Protein AF-A0A969ELN4-F1 (afdb_monomer)

Secondary structure (DSSP, 8-state):
-----PPPBP-TTS--BPPPPTTPPPP---HHHHHHHHHHTS-B-TTSSBSS-HHHHHHHHHHHHHGGGGGGT--HHHHHHHHHHHHHTTS----HHHHHHTTSTT-----EEEEE-BSSSSSSTTBHHHHHHHHHHHHHTT-EEEEE-TTSPPTT-EETTTTEE--HHHHHHHHHHHHHHH-EETTTEEPPEEEEEETTSTTHHHHHHTTSSTTT--SEEEEEE--HHHHHHHHHT---------TTSTTTTT-----S-S-----TTS------SEEEE-HHHHHS-S---------------

Solvent-accessible surface area (backbone atoms only — not comparable to full-atom values): 18067 Å² total; per-residue (Å²): 129,86,76,79,80,70,70,60,45,79,49,94,85,41,49,73,38,66,67,81,68,93,87,62,87,74,73,82,65,52,72,67,56,44,55,52,40,59,73,72,44,34,54,57,45,98,86,69,44,65,77,41,52,72,65,54,45,42,43,40,33,19,40,51,66,21,52,61,28,64,82,68,82,44,62,33,66,69,46,12,51,54,44,27,52,31,46,53,71,63,76,46,81,79,60,73,27,29,56,66,14,42,42,28,92,82,54,44,47,64,49,79,44,76,48,62,39,42,77,39,72,45,90,46,87,35,3,50,53,39,36,50,52,53,51,50,55,41,23,66,65,60,22,25,43,32,36,48,43,65,59,36,60,44,55,64,38,80,33,87,92,72,78,41,64,36,71,21,42,66,50,54,49,44,54,51,28,54,53,49,67,71,49,59,24,86,88,78,47,77,49,49,33,35,42,33,39,35,66,38,35,73,52,35,69,60,54,76,50,50,54,77,50,76,83,63,48,78,45,51,27,42,31,38,33,41,46,70,67,55,55,48,28,62,74,69,76,48,88,82,76,63,53,71,83,61,72,81,40,74,90,52,61,78,77,64,78,83,88,78,72,93,73,90,73,91,66,86,82,54,51,84,83,87,55,68,75,63,33,56,40,51,34,67,61,55,63,42,86,67,96,64,86,84,75,77,63,80,84,75,82,80,83,78,131

pLDDT: mean 77.12, std 23.02, range [21.09, 97.38]

Mean predicted aligned error: 11.27 Å

Foldseek 3Di:
DPDPPQDFDDDPQFATAHDQDPDADAAPDDPVRQVCCLVQQADADPVRHGPDHPLRLLLLLLLLVLPCCVVVVDDSVVRSRVSSCCVRVVVDDADSLSRRQRRGPVNDRDAEEEAEEAQACPPDCRHLVNSLVVQLVCVLSNHAYEYEQANHAAFQDADPVPRGTDRGSLSSLQVSQVSQVPSDHVPPDRHEYEYEHEPLAPCVVVQVCQPVPVPRGPRYQYEYAYEPVNVVCVVVVHDHHRDRPDCPPPVNPPPDPPPVPPDDDDDLSQDDDDDDSYWYDHSVVSVPPDDDDDDIDDPDPPDDD

Radius of gyration: 23.77 Å; Cα contacts (8 Å, |Δi|>4): 443; chains: 1; bounding box: 64×44×61 Å

Nearest PDB structures (foldseek):
  1xje-assembly1_A  TM=9.113E-01  e=6.527E-18  Thermotoga maritima
  3o0q-assembly1_B  TM=8.959E-01  e=1.009E-17  Thermotoga maritima
  3o0q-assembly1_A  TM=8.987E-01  e=1.559E-17  Thermotoga maritima
  3o0o-assembly1_B  TM=8.894E-01  e=4.489E-17  Thermotoga maritima
  6r1r-assembly1_A  TM=8.282E-01  e=6.096E-12  Escherichia coli

Sequence (305 aa):
MPQSTEALVEKPGLLPTPPLPETVPQSNLTENAYKVFLRRYTRKGADGKPIETVEETFWRVAYHVAQVENEWDGDVNAQAMKYYELLITKRFFPNSPTFTGAGTPLGQLAACFVLPISDDMGRDGAGIFQTLRDAALIQQTGGGNGFGFSRLRPKHALVNSSAGRATGPVGFLRVYDNAFGEIAQGGTRRGANMGVLRVDHPDIEDFITCKTDENAITNFNISVGITDAFMQAVVNDEDWDLRFPDVNASEYRGVQGDDGSGRSRWNPDQGVQNCAREGIVQPDRQASTSQRRARCVVLRCSQSF

Structure (mmCIF, N/CA/C/O backbone):
data_AF-A0A969ELN4-F1
#
_entry.id   AF-A0A969ELN4-F1
#
loop_
_atom_site.group_PDB
_atom_site.id
_atom_site.type_symbol
_atom_site.label_atom_id
_atom_site.label_alt_id
_atom_site.label_comp_id
_atom_site.label_asym_id
_atom_site.label_entity_id
_atom_site.label_seq_id
_atom_site.pdbx_PDB_ins_code
_atom_site.Cartn_x
_atom_site.Cartn_y
_atom_site.Cartn_z
_atom_site.occupancy
_atom_site.B_iso_or_equiv
_atom_site.auth_seq_id
_atom_site.auth_comp_id
_atom_site.auth_asym_id
_atom_site.auth_atom_id
_atom_site.pdbx_PDB_model_num
ATOM 1 N N . MET A 1 1 ? -40.570 9.467 21.212 1.00 32.94 1 MET A N 1
ATOM 2 C CA . MET A 1 1 ? -39.789 9.538 22.465 1.00 32.94 1 MET A CA 1
ATOM 3 C C . MET A 1 1 ? -38.422 10.084 22.106 1.00 32.94 1 MET A C 1
ATOM 5 O O . MET A 1 1 ? -37.921 9.655 21.072 1.00 32.94 1 MET A O 1
ATOM 9 N N . PRO A 1 2 ? -37.848 11.038 22.850 1.00 36.34 2 PRO A N 1
ATOM 10 C CA . PRO A 1 2 ? -36.500 11.497 22.551 1.00 36.34 2 PRO A CA 1
ATOM 11 C C . PRO A 1 2 ? -35.542 10.341 22.852 1.00 36.34 2 PRO A C 1
ATOM 13 O O . PRO A 1 2 ? -35.574 9.791 23.952 1.00 36.34 2 PRO A O 1
ATOM 16 N N . GLN A 1 3 ? -34.768 9.918 21.850 1.00 37.09 3 GLN A N 1
ATOM 17 C CA . GLN A 1 3 ? -33.673 8.971 22.041 1.00 37.09 3 GLN A CA 1
ATOM 18 C C . GLN A 1 3 ? -32.759 9.553 23.121 1.00 37.09 3 GLN A C 1
ATOM 20 O O . GLN A 1 3 ? -32.331 10.702 23.014 1.00 37.09 3 GLN A O 1
ATOM 25 N N . SER A 1 4 ? -32.529 8.798 24.195 1.00 41.28 4 SER A N 1
ATOM 26 C CA . SER A 1 4 ? -31.547 9.160 25.207 1.00 41.28 4 SER A CA 1
ATOM 27 C C . SER A 1 4 ? -30.212 9.354 24.502 1.00 41.28 4 SER A C 1
ATOM 29 O O . SER A 1 4 ? -29.671 8.407 23.936 1.00 41.28 4 SER A O 1
ATOM 31 N N . THR A 1 5 ? -29.702 10.581 24.499 1.00 45.28 5 THR A N 1
ATOM 32 C CA . THR A 1 5 ? -28.336 10.883 24.088 1.00 45.28 5 THR A CA 1
ATOM 33 C C . THR A 1 5 ? -27.401 10.194 25.074 1.00 45.28 5 THR A C 1
ATOM 35 O O . THR A 1 5 ? -27.063 10.751 26.118 1.00 45.28 5 THR A O 1
ATOM 38 N N . GLU A 1 6 ? -27.042 8.943 24.785 1.00 58.62 6 GLU A N 1
ATOM 39 C CA . GLU A 1 6 ? -25.978 8.248 25.499 1.00 58.62 6 GLU A CA 1
ATOM 40 C C . GLU A 1 6 ? -24.716 9.109 25.408 1.00 58.62 6 GLU A C 1
ATOM 42 O O . GLU A 1 6 ? -24.299 9.522 24.322 1.00 58.62 6 GLU A O 1
ATOM 47 N N . ALA A 1 7 ? -24.152 9.457 26.565 1.00 74.12 7 ALA A N 1
ATOM 48 C CA . ALA A 1 7 ? -22.976 10.307 26.628 1.00 74.12 7 ALA A CA 1
ATOM 49 C C . ALA A 1 7 ? -21.809 9.603 25.924 1.00 74.12 7 ALA A C 1
ATOM 51 O O . ALA A 1 7 ? -21.417 8.501 26.308 1.00 74.12 7 ALA A O 1
ATOM 52 N N . LEU A 1 8 ? -21.269 10.235 24.881 1.00 80.50 8 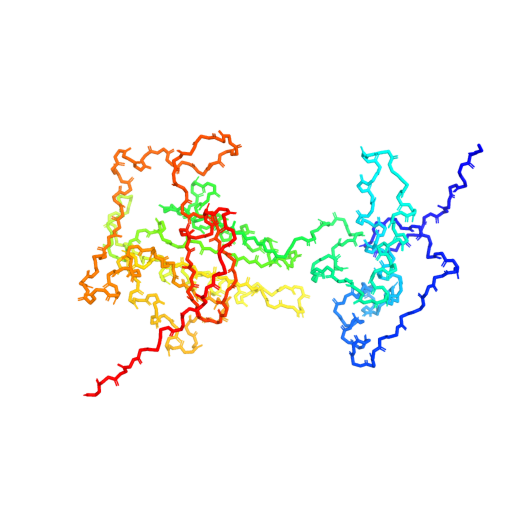LEU A N 1
ATOM 53 C CA . LEU A 1 8 ? -20.135 9.699 24.137 1.00 80.50 8 LEU A CA 1
ATOM 54 C C . LEU A 1 8 ? -18.896 9.646 25.039 1.00 80.50 8 LEU A C 1
ATOM 56 O O . LEU A 1 8 ? -18.627 10.566 25.811 1.00 80.50 8 LEU A O 1
ATOM 60 N N . VAL A 1 9 ? -18.128 8.568 24.920 1.00 80.56 9 VAL A N 1
ATOM 61 C CA . VAL A 1 9 ? -16.863 8.381 25.625 1.00 80.56 9 VAL A CA 1
ATOM 62 C C . VAL A 1 9 ? -15.754 9.061 24.831 1.00 80.56 9 VAL A C 1
ATOM 64 O O . VAL A 1 9 ? -15.491 8.718 23.674 1.00 80.56 9 VAL A O 1
ATOM 67 N N . GLU A 1 10 ? -15.074 10.012 25.467 1.00 80.12 10 GLU A N 1
ATOM 68 C CA . GLU A 1 10 ? -13.898 10.672 24.908 1.00 80.12 10 GLU A CA 1
ATOM 69 C C . GLU A 1 10 ? -12.619 9.963 25.360 1.00 80.12 10 GLU A C 1
ATOM 71 O O . GLU A 1 10 ? -12.369 9.773 26.553 1.00 80.12 10 GLU A O 1
ATOM 76 N N . LYS A 1 11 ? -11.781 9.578 24.394 1.00 82.25 11 LYS A N 1
ATOM 77 C CA . LYS A 1 11 ? -10.449 9.014 24.637 1.00 82.25 11 LYS A CA 1
ATOM 78 C C . LYS A 1 11 ? -9.402 9.827 23.860 1.00 82.25 11 LYS A C 1
ATOM 80 O O . LYS A 1 11 ? -9.660 10.197 22.714 1.00 82.25 11 LYS A O 1
ATOM 85 N N . PRO A 1 12 ? -8.209 10.103 24.425 1.00 80.31 12 PRO A N 1
ATOM 86 C CA . PRO A 1 12 ? -7.188 10.897 23.743 1.00 80.31 12 PRO A CA 1
ATOM 87 C C . PRO A 1 12 ? -6.808 10.325 22.371 1.00 80.31 12 PRO A C 1
ATOM 89 O O . PRO A 1 12 ? -6.468 9.148 22.245 1.00 80.31 12 PRO A O 1
ATOM 92 N N . GLY A 1 13 ? -6.834 11.170 21.337 1.00 81.12 13 GLY A N 1
ATOM 93 C CA . GLY A 1 13 ? -6.467 10.779 19.971 1.00 81.12 13 GLY A CA 1
ATOM 94 C C . GLY A 1 13 ? -7.491 9.882 19.262 1.00 81.12 13 GLY A C 1
ATOM 95 O O . GLY A 1 13 ? -7.136 9.249 18.258 1.00 81.12 13 GLY A O 1
ATOM 96 N N . LEU A 1 14 ? -8.720 9.822 19.783 1.00 87.88 14 LEU A N 1
ATOM 97 C CA . LEU A 1 14 ? -9.873 9.142 19.204 1.00 87.88 14 LEU A CA 1
ATOM 98 C C . LEU A 1 14 ? -11.062 10.098 19.088 1.00 87.88 14 LEU A C 1
ATOM 100 O O . LEU A 1 14 ? -11.217 11.027 19.876 1.00 87.88 14 LEU A O 1
ATOM 104 N N . LEU A 1 15 ? -11.893 9.856 18.083 1.00 91.25 15 LEU A N 1
ATOM 105 C CA . LEU A 1 15 ? -13.179 10.509 17.916 1.00 91.25 15 LEU A CA 1
ATOM 106 C C . LEU A 1 15 ? -14.184 9.943 18.937 1.00 91.25 15 LEU A C 1
ATOM 108 O O . LEU A 1 15 ? -14.077 8.766 19.311 1.00 91.25 15 LEU A O 1
ATOM 112 N N . PRO A 1 16 ? -15.171 10.749 19.365 1.00 91.38 16 PRO A N 1
ATOM 113 C CA . PRO A 1 16 ? -16.193 10.315 20.311 1.00 91.38 16 PRO A CA 1
ATOM 114 C C . PRO A 1 16 ? -16.877 9.017 19.864 1.00 91.38 16 PRO A C 1
ATOM 116 O O . PRO A 1 16 ? -17.264 8.869 18.705 1.00 91.38 16 PRO A O 1
ATOM 119 N N . THR A 1 17 ? -16.996 8.063 20.786 1.00 91.75 17 THR A N 1
ATOM 120 C CA . THR A 1 17 ? -17.616 6.749 20.545 1.00 91.75 17 THR A CA 1
ATOM 121 C C . THR A 1 17 ? -18.602 6.472 21.680 1.00 91.75 17 THR A C 1
ATOM 123 O O . THR A 1 17 ? -18.250 6.738 22.829 1.00 91.75 17 THR A O 1
ATOM 126 N N . PRO A 1 18 ? -19.822 5.971 21.422 1.00 91.69 18 PRO A N 1
ATOM 127 C CA . PRO A 1 18 ? -20.745 5.607 22.493 1.00 91.69 18 PRO A CA 1
ATOM 128 C C . PRO A 1 18 ? -20.132 4.527 23.394 1.00 91.69 18 PRO A C 1
ATOM 130 O O . PRO A 1 18 ? -19.248 3.782 22.949 1.00 91.69 18 PRO A O 1
ATOM 133 N N . PRO A 1 19 ? -20.571 4.428 24.658 1.00 90.00 19 PRO A N 1
ATOM 134 C CA . PRO A 1 19 ? -20.103 3.379 25.550 1.00 90.00 19 PRO A CA 1
ATOM 135 C C . PRO A 1 19 ? -20.380 1.998 24.948 1.00 90.00 19 PRO A C 1
ATOM 137 O O . PRO A 1 19 ? -21.335 1.803 24.198 1.00 90.00 19 PRO A O 1
ATOM 140 N N . LEU A 1 20 ? -19.519 1.033 25.269 1.00 88.50 20 LEU A N 1
ATOM 141 C CA . LEU A 1 20 ? -19.764 -0.362 24.919 1.00 88.50 20 LEU A CA 1
ATOM 142 C C . LEU A 1 20 ? -21.072 -0.811 25.599 1.00 88.50 20 LEU A C 1
ATOM 144 O O . LEU A 1 20 ? -21.175 -0.647 26.818 1.00 88.50 20 LEU A O 1
ATOM 148 N N . PRO A 1 21 ? -22.047 -1.384 24.871 1.00 86.62 21 PRO A N 1
ATOM 149 C CA . PRO A 1 21 ? -23.287 -1.839 25.491 1.00 86.62 21 PRO A CA 1
ATOM 150 C C . PRO A 1 21 ? -23.027 -2.903 26.567 1.00 86.62 21 PRO A C 1
ATOM 152 O O . PRO A 1 21 ? -22.150 -3.753 26.418 1.00 86.62 21 PRO A O 1
ATOM 155 N N . GLU A 1 22 ? -23.804 -2.892 27.652 1.00 77.38 22 GLU A N 1
ATOM 156 C CA . GLU A 1 22 ? -23.558 -3.766 28.814 1.00 77.38 22 GLU A CA 1
ATOM 157 C C . GLU A 1 22 ? -23.708 -5.269 28.500 1.00 77.38 22 GLU A C 1
ATOM 159 O O . GLU A 1 22 ? -23.133 -6.115 29.182 1.00 77.38 22 GLU A O 1
ATOM 164 N N . THR A 1 23 ? -24.461 -5.620 27.452 1.00 77.44 23 THR A N 1
ATOM 165 C CA . THR A 1 23 ? -24.808 -7.006 27.083 1.00 77.44 23 THR A CA 1
ATOM 166 C C . THR A 1 23 ? -24.141 -7.461 25.783 1.00 77.44 23 THR A C 1
ATOM 168 O O . THR A 1 23 ? -24.788 -7.999 24.885 1.00 77.44 23 THR A O 1
ATOM 171 N N . VAL A 1 24 ? -22.825 -7.269 25.666 1.00 79.56 24 VAL A N 1
ATOM 172 C CA . VAL A 1 24 ? -22.065 -7.716 24.486 1.00 79.56 24 VAL A CA 1
ATOM 173 C C . VAL A 1 24 ? -21.361 -9.066 24.683 1.00 79.56 24 VAL A C 1
ATOM 175 O O . VAL A 1 24 ? -20.850 -9.355 25.772 1.00 79.56 24 VAL A O 1
ATOM 178 N N . PRO A 1 25 ? -21.276 -9.903 23.627 1.00 82.25 25 PRO A N 1
ATOM 179 C CA . PRO A 1 25 ? -20.423 -11.086 23.636 1.00 82.25 25 PRO A CA 1
ATOM 180 C C . PRO A 1 25 ? -18.966 -10.720 23.941 1.00 82.25 25 PRO A C 1
ATOM 182 O O . PRO A 1 25 ? -18.465 -9.706 23.468 1.00 82.25 25 PRO A O 1
ATOM 185 N N . GLN A 1 26 ? -18.273 -11.567 24.699 1.00 85.81 26 GLN A N 1
ATOM 186 C CA . GLN A 1 26 ? -16.855 -11.382 25.016 1.00 85.81 26 GLN A CA 1
ATOM 187 C C . GLN A 1 26 ? -15.961 -12.062 23.979 1.00 85.81 26 GLN A C 1
ATOM 189 O O . GLN A 1 26 ? -16.353 -13.051 23.346 1.00 85.81 26 GLN A O 1
ATOM 194 N N . SER A 1 27 ? -14.738 -11.557 23.808 1.00 85.81 27 SER A N 1
ATOM 195 C CA . SER A 1 27 ? -13.807 -12.158 22.861 1.00 85.81 27 SER A CA 1
ATOM 196 C C . SER A 1 27 ? -13.287 -13.500 23.386 1.00 85.81 27 SER A C 1
ATOM 198 O O . SER A 1 27 ? -12.952 -13.667 24.554 1.00 85.81 27 SER A O 1
ATOM 200 N N . ASN A 1 28 ? -13.189 -14.484 22.491 1.00 90.44 28 ASN A N 1
ATOM 201 C CA . ASN A 1 28 ? -12.508 -15.755 22.757 1.00 90.44 28 ASN A CA 1
ATOM 202 C C . ASN A 1 28 ? -11.251 -15.837 21.882 1.00 90.44 28 ASN A C 1
ATOM 204 O O . ASN A 1 28 ? -11.189 -16.607 20.913 1.00 90.44 28 ASN A O 1
ATOM 208 N N . LEU A 1 29 ? -10.310 -14.916 22.110 1.00 91.12 29 LEU A N 1
ATOM 209 C CA . LEU A 1 29 ? -9.005 -14.927 21.452 1.00 91.12 29 LEU A CA 1
ATOM 210 C C . LEU A 1 29 ? -8.067 -15.897 22.173 1.00 91.12 29 LEU A C 1
ATOM 212 O O . LEU A 1 29 ? -8.022 -15.945 23.397 1.00 91.12 29 LEU A O 1
ATOM 216 N N . THR A 1 30 ? -7.269 -16.639 21.401 1.00 94.62 30 THR A N 1
ATOM 217 C CA . THR A 1 30 ? -6.147 -17.399 21.968 1.00 94.62 30 THR A CA 1
ATOM 218 C C . THR A 1 30 ? -5.133 -16.443 22.593 1.00 94.62 30 THR A C 1
ATOM 220 O O . THR A 1 30 ? -5.021 -15.291 22.172 1.00 94.62 30 THR A O 1
ATOM 223 N N . GLU A 1 31 ? -4.329 -16.922 23.542 1.00 94.56 31 GLU A N 1
ATOM 224 C CA . GLU A 1 31 ? -3.308 -16.100 24.206 1.00 94.56 31 GLU A CA 1
ATOM 225 C C . GLU A 1 31 ? -2.365 -15.402 23.206 1.00 94.56 31 GLU A C 1
ATOM 227 O O . GLU A 1 31 ? -2.052 -14.218 23.347 1.00 94.56 31 GLU A O 1
ATOM 232 N N . ASN A 1 32 ? -1.950 -16.108 22.149 1.00 95.69 32 ASN A N 1
ATOM 233 C CA . ASN A 1 32 ? -1.104 -15.531 21.108 1.00 95.69 32 ASN A CA 1
ATOM 234 C C . ASN A 1 32 ? -1.835 -14.436 20.314 1.00 95.69 32 ASN A C 1
ATOM 236 O O . ASN A 1 32 ? -1.297 -13.346 20.123 1.00 95.69 32 ASN A O 1
ATOM 240 N N . ALA A 1 33 ? -3.075 -14.698 19.888 1.00 93.88 33 ALA A N 1
ATOM 241 C CA . ALA A 1 33 ? -3.879 -13.713 19.168 1.00 93.88 33 ALA A CA 1
ATOM 242 C C . ALA A 1 33 ? -4.123 -12.464 20.022 1.00 93.88 33 ALA A C 1
ATOM 244 O O . ALA A 1 33 ? -3.966 -11.353 19.526 1.00 93.88 33 ALA A O 1
ATOM 245 N N . TYR A 1 34 ? -4.412 -12.642 21.311 1.00 92.81 34 TYR A N 1
ATOM 246 C CA . TYR A 1 34 ? -4.585 -11.555 22.267 1.00 92.81 34 TYR A CA 1
ATOM 247 C C . TYR A 1 34 ? -3.320 -10.689 22.381 1.00 92.81 34 TYR A C 1
ATOM 249 O O . TYR A 1 34 ? -3.381 -9.472 22.203 1.00 92.81 34 TYR A O 1
ATOM 257 N N . LYS A 1 35 ? -2.142 -11.304 22.569 1.00 92.06 35 LYS A N 1
ATOM 258 C CA . LYS A 1 35 ? -0.855 -10.584 22.635 1.00 92.06 35 LYS A CA 1
ATOM 259 C C . LYS A 1 35 ? -0.545 -9.817 21.348 1.00 92.06 35 LYS A C 1
ATOM 261 O O . LYS A 1 35 ? -0.105 -8.667 21.406 1.00 92.06 35 LYS A O 1
ATOM 266 N N . VAL A 1 36 ? -0.767 -10.431 20.184 1.00 92.00 36 VAL A N 1
ATOM 267 C CA . VAL A 1 36 ? -0.583 -9.761 18.887 1.00 92.00 36 VAL A CA 1
ATOM 268 C C . VAL A 1 36 ? -1.560 -8.598 18.747 1.00 92.00 36 VAL A C 1
ATOM 270 O O . VAL A 1 36 ? -1.155 -7.521 18.307 1.00 92.00 36 VAL A O 1
ATOM 273 N N . PHE A 1 37 ? -2.813 -8.789 19.160 1.00 92.94 37 PHE A N 1
ATOM 274 C CA . PHE A 1 37 ? -3.857 -7.788 19.020 1.00 92.94 37 PHE A CA 1
ATOM 275 C C . PHE A 1 37 ? -3.574 -6.538 19.852 1.00 92.94 37 PHE A C 1
ATOM 277 O O . PHE A 1 37 ? -3.503 -5.441 19.298 1.00 92.94 37 PHE A O 1
ATOM 284 N N . LEU A 1 38 ? -3.285 -6.705 21.146 1.00 91.00 38 LEU A N 1
ATOM 285 C CA . LEU A 1 38 ? -2.898 -5.598 22.027 1.00 91.00 38 LEU A CA 1
ATOM 286 C C . LEU A 1 38 ? -1.628 -4.882 21.548 1.00 91.00 38 LEU A C 1
ATOM 288 O O . LEU A 1 38 ? -1.449 -3.676 21.707 1.00 91.00 38 LEU A O 1
ATOM 292 N N . ARG A 1 39 ? -0.691 -5.618 20.947 1.00 88.44 39 ARG A N 1
ATOM 293 C CA . ARG A 1 39 ? 0.546 -5.005 20.462 1.00 88.44 39 ARG A CA 1
ATOM 294 C C . ARG A 1 39 ? 0.320 -4.139 19.222 1.00 88.44 39 ARG A C 1
ATOM 296 O O . ARG A 1 39 ? 1.036 -3.147 19.067 1.00 88.44 39 ARG A O 1
ATOM 303 N N . ARG A 1 40 ? -0.580 -4.557 18.325 1.00 87.69 40 ARG A N 1
ATOM 304 C CA . ARG A 1 40 ? -0.688 -4.044 16.947 1.00 87.69 40 ARG A CA 1
ATOM 305 C C . ARG A 1 40 ? -1.914 -3.167 16.688 1.00 87.69 40 ARG A C 1
ATOM 307 O O . ARG A 1 40 ? -1.816 -2.305 15.823 1.00 87.69 40 ARG A O 1
ATOM 314 N N . TYR A 1 41 ? -3.032 -3.397 17.376 1.00 90.88 41 TYR A N 1
ATOM 315 C CA . TYR A 1 41 ? -4.335 -2.838 16.992 1.00 90.88 41 TYR A CA 1
ATOM 316 C C . TYR A 1 41 ? -4.987 -1.959 18.056 1.00 90.88 41 TYR A C 1
ATOM 318 O O . TYR A 1 41 ? -5.679 -1.008 17.698 1.00 90.88 41 TYR A O 1
ATOM 326 N N . THR A 1 42 ? -4.752 -2.220 19.344 1.00 90.75 42 THR A N 1
ATOM 327 C CA . THR A 1 42 ? -5.264 -1.331 20.396 1.00 90.75 42 THR A CA 1
ATOM 328 C C . THR A 1 42 ? -4.511 -0.010 20.388 1.00 90.75 42 THR A C 1
ATOM 330 O O . THR A 1 42 ? -3.278 0.012 20.272 1.00 90.75 42 THR A O 1
ATOM 333 N N . ARG A 1 43 ? -5.233 1.096 20.571 1.00 88.75 43 ARG A N 1
ATOM 334 C CA . ARG A 1 43 ? -4.606 2.409 20.724 1.00 88.75 43 ARG A CA 1
ATOM 335 C C . ARG A 1 43 ? -3.852 2.475 22.041 1.00 88.75 43 ARG A C 1
ATOM 337 O O . ARG A 1 43 ? -4.220 1.823 23.017 1.00 88.75 43 ARG A O 1
ATOM 344 N N . LYS A 1 44 ? -2.779 3.259 22.049 1.00 87.50 44 LYS A N 1
ATOM 345 C CA . LYS A 1 44 ? -1.917 3.442 23.213 1.00 87.50 44 LYS A CA 1
ATOM 346 C C . LYS A 1 44 ? -1.977 4.885 23.680 1.00 87.50 44 LYS A C 1
ATOM 348 O O . LYS A 1 44 ? -2.019 5.792 22.852 1.00 87.50 44 LYS A O 1
ATOM 353 N N . GLY A 1 45 ? -1.987 5.069 24.993 1.00 85.19 45 GLY A N 1
ATOM 354 C CA . GLY A 1 45 ? -1.889 6.376 25.625 1.00 85.19 45 GLY A CA 1
ATOM 355 C C . GLY A 1 45 ? -0.474 6.943 25.533 1.00 85.19 45 GLY A C 1
ATOM 356 O O . GLY A 1 45 ? 0.443 6.308 25.007 1.00 85.19 45 GLY A O 1
ATOM 357 N N . ALA A 1 46 ? -0.286 8.139 26.091 1.00 84.38 46 ALA A N 1
ATOM 358 C CA . ALA A 1 46 ? 1.020 8.800 26.151 1.00 84.38 46 ALA A CA 1
ATOM 359 C C . ALA A 1 46 ? 2.074 7.994 26.939 1.00 84.38 46 ALA A C 1
ATOM 361 O O . ALA A 1 46 ? 3.269 8.142 26.705 1.00 84.38 46 ALA A O 1
ATOM 362 N N . ASP A 1 47 ? 1.637 7.110 27.839 1.00 86.00 47 ASP A N 1
ATOM 363 C CA . ASP A 1 47 ? 2.482 6.194 28.611 1.00 86.00 47 ASP A CA 1
ATOM 364 C C . ASP A 1 47 ? 2.833 4.895 27.855 1.00 86.00 47 ASP A C 1
ATOM 366 O O . ASP A 1 47 ? 3.498 4.010 28.397 1.00 86.00 47 ASP A O 1
ATOM 370 N N . GLY A 1 48 ? 2.372 4.754 26.608 1.00 83.50 48 GLY A N 1
ATOM 371 C CA . GLY A 1 48 ? 2.590 3.578 25.770 1.00 83.50 48 GLY A CA 1
ATOM 372 C C . GLY A 1 48 ? 1.733 2.361 26.136 1.00 83.50 48 GLY A C 1
ATOM 373 O O . GLY A 1 48 ? 1.877 1.315 25.491 1.00 83.50 48 GLY A O 1
ATOM 374 N N . LYS A 1 49 ? 0.834 2.465 27.124 1.00 87.56 49 LYS A N 1
ATOM 375 C CA . LYS A 1 49 ? -0.078 1.378 27.504 1.00 87.56 49 LYS A CA 1
ATOM 376 C C . LYS A 1 49 ? -1.358 1.411 26.669 1.00 87.56 49 LYS A C 1
ATOM 378 O O . LYS A 1 49 ? -1.772 2.491 26.246 1.00 87.56 49 LYS A O 1
ATOM 383 N N . PRO A 1 50 ? -1.997 0.255 26.412 1.00 88.94 50 PRO A N 1
ATOM 384 C CA . PRO A 1 50 ? -3.298 0.218 25.754 1.00 88.94 50 PRO A CA 1
ATOM 385 C C . PRO A 1 50 ? -4.342 1.055 26.508 1.00 88.94 50 PRO A C 1
ATOM 387 O O . PRO A 1 50 ? -4.474 0.918 27.721 1.00 88.94 50 PRO A O 1
ATOM 390 N N . ILE A 1 51 ? -5.086 1.892 25.782 1.00 90.44 51 ILE A N 1
ATOM 391 C CA . ILE A 1 51 ? -6.238 2.668 26.295 1.00 90.44 51 ILE A CA 1
ATOM 392 C C . ILE A 1 51 ? -7.585 2.035 25.908 1.00 90.44 51 ILE A C 1
ATOM 394 O O . ILE A 1 51 ? -8.653 2.611 26.131 1.00 90.44 51 ILE A O 1
ATOM 398 N N . GLU A 1 52 ? -7.523 0.862 25.280 1.00 91.25 52 GLU A N 1
ATOM 399 C CA . GLU A 1 52 ? -8.669 0.089 24.822 1.00 91.25 52 GLU A CA 1
ATOM 400 C C . GLU A 1 52 ? -8.438 -1.404 25.068 1.00 91.25 52 GLU A C 1
ATOM 402 O O . GLU A 1 52 ? -7.326 -1.904 24.863 1.00 91.25 52 GLU A O 1
ATOM 407 N N . THR A 1 53 ? -9.494 -2.121 25.448 1.00 91.75 53 THR A N 1
ATOM 408 C CA . THR A 1 53 ? -9.553 -3.586 25.379 1.00 91.75 53 THR A CA 1
ATOM 409 C C . THR A 1 53 ? -9.809 -4.066 23.944 1.00 91.75 53 THR A C 1
ATOM 411 O O . THR A 1 53 ? -9.986 -3.276 23.008 1.00 91.75 53 THR A O 1
ATOM 414 N N . VAL A 1 54 ? -9.826 -5.388 23.747 1.00 93.62 54 VAL A N 1
ATOM 415 C CA . VAL A 1 54 ? -10.189 -6.002 22.459 1.00 93.62 54 VAL A CA 1
ATOM 416 C C . VAL A 1 54 ? -11.632 -5.652 22.096 1.00 93.62 54 VAL A C 1
ATOM 418 O O . VAL A 1 54 ? -11.904 -5.222 20.978 1.00 93.62 54 VAL A O 1
ATOM 421 N N . GLU A 1 55 ? -12.539 -5.791 23.058 1.00 94.44 55 GLU A N 1
ATOM 422 C CA . GLU A 1 55 ? -13.961 -5.502 22.926 1.00 94.44 55 GLU A CA 1
ATOM 423 C 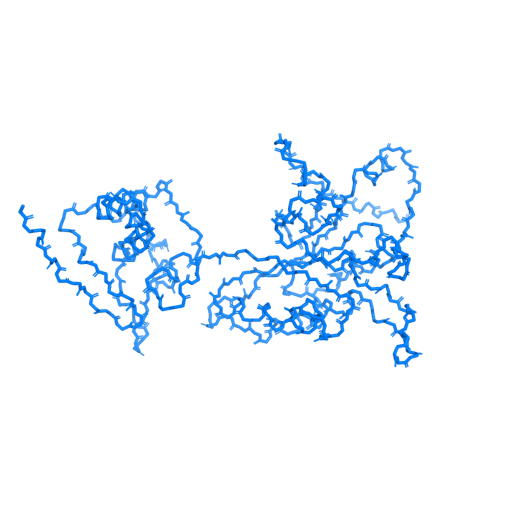C . GLU A 1 55 ? -14.183 -4.021 22.609 1.00 94.44 55 GLU A C 1
ATOM 425 O O . GLU A 1 55 ? -14.887 -3.700 21.656 1.00 94.44 55 GLU A O 1
ATOM 430 N N . GLU A 1 56 ? -13.521 -3.111 23.328 1.00 94.19 56 GLU A N 1
ATOM 431 C CA . GLU A 1 56 ? -13.613 -1.674 23.046 1.00 94.19 56 GLU A CA 1
ATOM 432 C C . GLU A 1 56 ? -13.068 -1.326 21.653 1.00 94.19 56 GLU A C 1
ATOM 434 O O . GLU A 1 56 ? -13.659 -0.516 20.942 1.00 94.19 56 GLU A O 1
ATOM 439 N N . THR A 1 57 ? -11.981 -1.977 21.222 1.00 94.94 57 THR A N 1
ATOM 440 C CA . THR A 1 57 ? -11.426 -1.789 19.872 1.00 94.94 57 THR A CA 1
ATOM 441 C C . THR A 1 57 ? -12.412 -2.245 18.797 1.00 94.94 57 THR A C 1
ATOM 443 O O . THR A 1 57 ? -12.618 -1.538 17.810 1.00 94.94 57 THR A O 1
ATOM 446 N N . PHE A 1 58 ? -13.033 -3.416 18.965 1.00 96.56 58 PHE A N 1
ATOM 447 C CA . PHE A 1 58 ? -14.045 -3.911 18.029 1.00 96.56 58 PHE A CA 1
ATOM 448 C C . PHE A 1 58 ? -15.277 -3.017 17.998 1.00 96.56 58 PHE A C 1
ATOM 450 O O . PHE A 1 58 ? -15.801 -2.765 16.917 1.00 96.56 58 PHE A O 1
ATOM 457 N N . TRP A 1 59 ? -15.701 -2.497 19.147 1.00 96.44 59 TRP A N 1
ATOM 458 C CA . TRP A 1 59 ? -16.820 -1.569 19.225 1.00 96.44 59 TRP A CA 1
ATOM 459 C C . TRP A 1 59 ? -16.532 -0.248 18.525 1.00 96.44 59 TRP A C 1
ATOM 461 O O . TRP A 1 59 ? -17.321 0.165 17.680 1.00 96.44 59 TRP A O 1
ATOM 471 N N . ARG A 1 60 ? -15.363 0.358 18.769 1.00 96.19 60 ARG A N 1
ATOM 472 C CA . ARG A 1 60 ? -14.922 1.549 18.035 1.00 96.19 60 ARG A CA 1
ATOM 473 C C . ARG A 1 60 ? -14.956 1.308 16.528 1.00 96.19 60 ARG A C 1
ATOM 475 O O . ARG A 1 60 ? -15.534 2.100 15.794 1.00 96.19 60 ARG A O 1
ATOM 482 N N . VAL A 1 61 ? -14.355 0.218 16.054 1.00 97.00 61 VAL A N 1
ATOM 483 C CA . VAL A 1 61 ? -14.333 -0.092 14.617 1.00 97.00 61 VAL A CA 1
ATOM 484 C C . VAL A 1 61 ? -15.749 -0.261 14.070 1.00 97.00 61 VAL A C 1
ATOM 486 O O . VAL A 1 61 ? -16.085 0.352 13.061 1.00 97.00 61 VAL A O 1
ATOM 489 N N . ALA A 1 62 ? -16.581 -1.057 14.739 1.00 97.38 62 ALA A N 1
ATOM 490 C CA . ALA A 1 62 ? -17.949 -1.326 14.319 1.00 97.38 62 ALA A CA 1
ATOM 491 C C . ALA A 1 62 ? -18.803 -0.052 14.254 1.00 97.38 62 ALA A C 1
ATOM 493 O O . ALA A 1 62 ? -19.465 0.184 13.246 1.00 97.38 62 ALA A O 1
ATOM 494 N N . TYR A 1 63 ? -18.744 0.784 15.292 1.00 97.06 63 TYR A N 1
ATOM 495 C CA . TYR A 1 63 ? -19.494 2.032 15.368 1.00 97.06 63 TYR A CA 1
ATOM 496 C C . TYR A 1 63 ? -19.064 3.031 14.293 1.00 97.06 63 TYR A C 1
ATOM 498 O O . TYR A 1 63 ? -19.902 3.514 13.538 1.00 97.06 63 TYR A O 1
ATOM 506 N N . HIS A 1 64 ? -17.760 3.300 14.167 1.00 97.00 64 HIS A N 1
ATOM 507 C CA . HIS A 1 64 ? -17.257 4.286 13.201 1.00 97.00 64 HIS A CA 1
ATOM 508 C C . HIS A 1 64 ? -17.474 3.856 11.746 1.00 97.00 64 HIS A C 1
ATOM 510 O O . HIS A 1 64 ? -17.702 4.705 10.894 1.00 97.00 64 HIS A O 1
ATOM 516 N N . VAL A 1 65 ? -17.473 2.552 11.449 1.00 96.75 65 VAL A N 1
ATOM 517 C CA . VAL A 1 65 ? -17.857 2.051 10.115 1.00 96.75 65 VAL A CA 1
ATOM 518 C C . VAL A 1 65 ? -19.368 2.171 9.883 1.00 96.75 65 VAL A C 1
ATOM 520 O O . VAL A 1 65 ? -19.790 2.466 8.768 1.00 96.75 65 VAL A O 1
ATOM 523 N N . ALA A 1 66 ? -20.192 1.980 10.916 1.00 97.12 66 ALA A N 1
ATOM 524 C CA . ALA A 1 66 ? -21.646 2.119 10.825 1.00 97.12 66 ALA A CA 1
ATOM 525 C C . ALA A 1 66 ? -22.129 3.577 10.731 1.00 97.12 66 ALA A C 1
ATOM 527 O O . ALA A 1 66 ? -23.289 3.798 10.405 1.00 97.12 66 ALA A O 1
ATOM 528 N N . GLN A 1 67 ? -21.277 4.580 10.972 1.00 95.31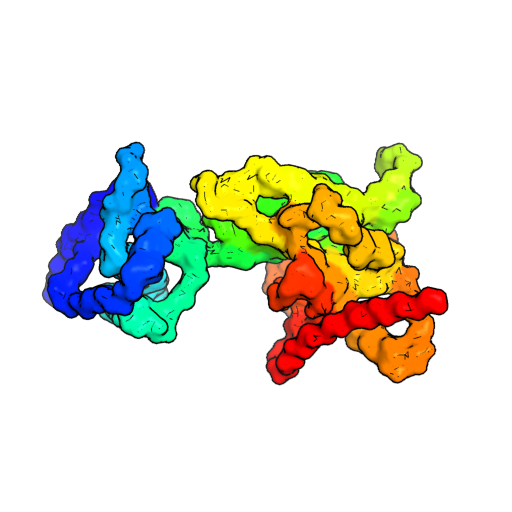 67 GLN A N 1
ATOM 529 C CA . GLN A 1 67 ? -21.686 5.991 10.913 1.00 95.31 67 GLN A CA 1
ATOM 530 C C . GLN A 1 67 ? -22.217 6.431 9.544 1.00 95.31 67 GLN A C 1
ATOM 532 O O . GLN A 1 67 ? -23.006 7.374 9.492 1.00 95.31 67 GLN A O 1
ATOM 537 N N . VAL A 1 68 ? -21.835 5.740 8.462 1.00 95.25 68 VAL A N 1
ATOM 538 C CA . VAL A 1 68 ? -22.370 5.994 7.116 1.00 95.25 68 VAL A CA 1
ATOM 539 C C . VAL A 1 68 ? -23.887 5.798 7.050 1.00 95.25 68 VAL A C 1
ATOM 541 O O . VAL A 1 68 ? -24.539 6.449 6.247 1.00 95.25 68 VAL A O 1
ATOM 544 N N . GLU A 1 69 ? -24.481 4.977 7.925 1.00 95.88 69 GLU A N 1
ATOM 545 C CA . GLU A 1 69 ? -25.936 4.764 7.971 1.00 95.88 69 GLU A CA 1
ATOM 546 C C . GLU A 1 69 ? -26.714 6.060 8.255 1.00 95.88 69 GLU A C 1
ATOM 548 O O . GLU A 1 69 ? -27.857 6.177 7.822 1.00 95.88 69 GLU A O 1
ATOM 553 N N . ASN A 1 70 ? -26.095 7.070 8.885 1.00 93.75 70 ASN A N 1
ATOM 554 C CA . ASN A 1 70 ? -26.706 8.398 9.032 1.00 93.75 70 ASN A CA 1
ATOM 555 C C . ASN A 1 70 ? -27.029 9.053 7.677 1.00 93.75 70 ASN A C 1
ATOM 557 O O . ASN A 1 70 ? -27.965 9.842 7.589 1.00 93.75 70 ASN A O 1
ATOM 561 N N . GLU A 1 71 ? -26.265 8.747 6.624 1.00 94.62 71 GLU A N 1
ATOM 562 C CA . GLU A 1 71 ? -26.517 9.248 5.266 1.00 94.62 71 GLU A CA 1
ATOM 563 C C . GLU A 1 71 ? -27.690 8.522 4.587 1.00 94.62 71 GLU A C 1
ATOM 565 O O . GLU A 1 71 ? -28.281 9.051 3.646 1.00 94.62 71 GLU A O 1
ATOM 570 N N . TRP A 1 72 ? -28.049 7.331 5.078 1.00 93.12 72 TRP A N 1
ATOM 571 C CA . TRP A 1 72 ? -29.069 6.445 4.506 1.00 93.12 72 TRP A CA 1
ATOM 572 C C . TRP A 1 72 ? -30.321 6.301 5.387 1.00 93.12 72 TRP A C 1
ATOM 574 O O . TRP A 1 72 ? -31.138 5.419 5.133 1.00 93.12 72 TRP A O 1
ATOM 584 N N . ASP A 1 73 ? -30.479 7.158 6.404 1.00 89.56 73 ASP A N 1
ATOM 585 C CA . ASP A 1 73 ? -31.573 7.116 7.395 1.00 89.56 73 ASP A CA 1
ATOM 586 C C . ASP A 1 73 ? -31.665 5.767 8.148 1.00 89.56 73 ASP A C 1
ATOM 588 O O . ASP A 1 73 ? -32.738 5.286 8.518 1.00 89.56 73 ASP A O 1
ATOM 592 N N . GLY A 1 74 ? -30.512 5.120 8.343 1.00 92.25 74 GLY A N 1
ATOM 593 C CA . GLY A 1 74 ? -30.368 3.861 9.068 1.00 92.25 74 GLY A CA 1
ATOM 594 C C . GLY A 1 74 ? -30.030 4.052 10.551 1.00 92.25 74 GLY A C 1
ATOM 595 O O . GLY A 1 74 ? -29.512 5.082 10.981 1.00 92.25 74 GLY A O 1
ATOM 596 N N . ASP A 1 75 ? -30.283 3.019 11.358 1.00 95.06 75 ASP A N 1
ATOM 597 C CA . ASP A 1 75 ? -29.899 3.001 12.774 1.00 95.06 75 ASP A CA 1
ATOM 598 C C . ASP A 1 75 ? -28.428 2.580 12.932 1.00 95.06 75 ASP A C 1
ATOM 600 O O . ASP A 1 75 ? -28.082 1.394 12.863 1.00 95.06 75 ASP A O 1
ATOM 604 N N . VAL A 1 76 ? -27.565 3.572 13.178 1.00 95.12 76 VAL A N 1
ATOM 605 C CA . VAL A 1 76 ? -26.119 3.395 13.388 1.00 95.12 76 VAL A CA 1
ATOM 606 C C . VAL A 1 76 ? -25.819 2.402 14.508 1.00 95.12 76 VAL A C 1
ATOM 608 O O . VAL A 1 76 ? -24.945 1.554 14.343 1.00 95.12 76 VAL A O 1
ATOM 611 N N . ASN A 1 77 ? -26.522 2.470 15.641 1.00 93.62 77 ASN A N 1
ATOM 612 C CA . ASN A 1 77 ? -26.235 1.613 16.794 1.00 93.62 77 ASN A CA 1
ATOM 613 C C . ASN A 1 77 ? -26.658 0.169 16.522 1.00 93.62 77 ASN A C 1
ATOM 615 O O . ASN A 1 77 ? -25.903 -0.769 16.803 1.00 93.62 77 ASN A O 1
ATOM 619 N N . ALA A 1 78 ? -27.832 -0.022 15.917 1.00 94.25 78 ALA A N 1
ATOM 620 C CA . ALA A 1 78 ? -28.287 -1.346 15.515 1.00 94.25 78 ALA A CA 1
ATOM 621 C C . ALA A 1 78 ? -27.341 -1.977 14.480 1.00 94.25 78 ALA A C 1
ATOM 623 O O . ALA A 1 78 ? -27.052 -3.175 14.553 1.00 94.25 78 ALA A O 1
ATOM 624 N N . GLN A 1 79 ? -26.826 -1.191 13.530 1.00 96.56 79 GLN A N 1
ATOM 625 C CA . GLN A 1 79 ? -25.876 -1.680 12.533 1.00 96.56 79 GLN A CA 1
ATOM 626 C C . GLN A 1 79 ? -24.484 -1.940 13.130 1.00 96.56 79 GLN A C 1
ATOM 628 O O . GLN A 1 79 ? -23.887 -2.986 12.858 1.00 96.56 79 GLN A O 1
ATOM 633 N N . ALA A 1 80 ? -24.003 -1.060 14.010 1.00 96.56 80 ALA A N 1
ATOM 634 C CA . ALA A 1 80 ? -22.760 -1.241 14.753 1.00 96.56 80 ALA A CA 1
ATOM 635 C C . ALA A 1 80 ? -22.777 -2.543 15.561 1.00 96.56 80 ALA A C 1
ATOM 637 O O . ALA A 1 80 ? -21.793 -3.279 15.544 1.00 96.56 80 ALA A O 1
ATOM 638 N N . MET A 1 81 ? -23.897 -2.905 16.196 1.00 95.50 81 MET A N 1
ATOM 639 C CA . MET A 1 81 ? -23.981 -4.179 16.916 1.00 95.50 81 MET A CA 1
ATOM 640 C C . MET A 1 81 ? -23.853 -5.401 16.008 1.00 95.50 81 MET A C 1
ATOM 642 O O . MET A 1 81 ? -23.178 -6.363 16.381 1.00 95.50 81 MET A O 1
ATOM 646 N N . LYS A 1 82 ? -24.417 -5.364 14.795 1.00 95.81 82 LYS A N 1
ATOM 647 C CA . LYS A 1 82 ? -24.225 -6.449 13.818 1.00 95.81 82 LYS A CA 1
ATOM 648 C C . LYS A 1 82 ? -22.757 -6.566 13.411 1.00 95.81 82 LYS A C 1
ATOM 650 O O . LYS A 1 82 ? -22.215 -7.669 13.374 1.00 95.81 82 LYS A O 1
ATOM 655 N N . TYR A 1 83 ? -22.089 -5.443 13.138 1.00 97.38 83 TYR A N 1
ATOM 656 C CA . TYR A 1 83 ? -20.658 -5.437 12.815 1.00 97.38 83 TYR A CA 1
ATOM 657 C C . TYR A 1 83 ? -19.803 -5.923 13.986 1.00 97.38 83 TYR A C 1
ATOM 659 O O . TYR A 1 83 ? -18.898 -6.734 13.788 1.00 97.38 83 TYR A O 1
ATOM 667 N N . TYR A 1 84 ? -20.122 -5.501 15.208 1.00 96.50 84 TYR A N 1
ATOM 668 C CA . TYR A 1 84 ? -19.465 -5.974 16.419 1.00 96.50 84 TYR A CA 1
ATOM 669 C C . TYR A 1 84 ? -19.587 -7.493 16.571 1.00 96.50 84 TYR A C 1
ATOM 671 O O . TYR A 1 84 ? -18.583 -8.164 16.813 1.00 96.50 84 TYR A O 1
ATOM 679 N N . GLU A 1 85 ? -20.785 -8.057 16.368 1.00 95.38 85 GLU A N 1
ATOM 680 C CA . GLU A 1 85 ? -21.000 -9.505 16.438 1.00 95.38 85 GLU A CA 1
ATOM 681 C C . GLU A 1 85 ? -20.121 -10.249 15.420 1.00 95.38 85 GLU A C 1
ATOM 683 O O . GLU A 1 85 ? -19.494 -11.260 15.749 1.00 95.38 85 GLU A O 1
ATOM 688 N N . LEU A 1 86 ? -20.007 -9.736 14.192 1.00 96.44 86 LEU A N 1
ATOM 689 C CA . LEU A 1 86 ? -19.145 -10.328 13.167 1.00 96.44 86 LEU A CA 1
ATOM 690 C C . LEU A 1 86 ? -17.662 -10.330 13.574 1.00 96.44 86 LEU A C 1
ATOM 692 O O . LEU A 1 86 ? -16.978 -11.338 13.362 1.00 96.44 86 LEU A O 1
ATOM 696 N N . LEU A 1 87 ? -17.184 -9.240 14.185 1.00 95.88 87 LEU A N 1
ATOM 697 C CA . LEU A 1 87 ? -15.805 -9.102 14.664 1.00 95.88 87 LEU A CA 1
ATOM 698 C C . LEU A 1 87 ? -15.528 -10.027 15.857 1.00 95.88 87 LEU A C 1
ATOM 700 O O . LEU A 1 87 ? -14.573 -10.805 15.839 1.00 95.88 87 LEU A O 1
ATOM 704 N N . ILE A 1 88 ? -16.379 -9.989 16.886 1.00 95.00 88 ILE A N 1
ATOM 705 C CA . ILE A 1 88 ? -16.160 -10.721 18.141 1.00 95.00 88 ILE A CA 1
ATOM 706 C C . ILE A 1 88 ? -16.255 -12.241 17.946 1.00 95.00 88 ILE A C 1
ATOM 708 O O . ILE A 1 88 ? -15.469 -13.007 18.515 1.00 95.00 88 ILE A O 1
ATOM 712 N N . THR A 1 89 ? -17.157 -12.688 17.062 1.00 94.06 89 THR A N 1
ATOM 713 C CA . THR A 1 89 ? -17.301 -14.102 16.678 1.00 94.06 89 THR A CA 1
ATOM 714 C C . THR A 1 89 ? -16.261 -14.551 15.652 1.00 94.06 89 THR A C 1
ATOM 716 O O . THR A 1 89 ? -16.176 -15.745 15.360 1.00 94.06 89 THR A O 1
ATOM 719 N N . LYS A 1 90 ? -15.428 -13.629 15.143 1.00 94.38 90 LYS A N 1
ATOM 720 C CA . LYS A 1 90 ? -14.405 -13.870 14.113 1.00 94.38 90 LYS A CA 1
ATOM 721 C C . LYS A 1 90 ? -14.986 -14.371 12.783 1.00 94.38 90 LYS A C 1
ATOM 723 O O . LYS A 1 90 ? -14.287 -15.031 12.017 1.00 94.38 90 LYS A O 1
ATOM 728 N N . ARG A 1 91 ? -16.261 -14.075 12.501 1.00 95.56 91 ARG A N 1
ATOM 729 C CA . ARG A 1 91 ? -16.905 -14.392 11.213 1.00 95.56 91 ARG A CA 1
ATOM 730 C C . ARG A 1 91 ? -16.394 -13.493 10.091 1.00 95.56 91 ARG A C 1
ATOM 732 O O . ARG A 1 91 ? -16.383 -13.910 8.937 1.00 95.56 91 ARG A O 1
ATOM 739 N N . PHE A 1 92 ? -15.958 -12.282 10.428 1.00 96.25 92 PHE A N 1
ATOM 740 C CA . PHE A 1 92 ? -15.362 -11.343 9.489 1.00 96.25 92 PHE A CA 1
ATOM 741 C C . PHE A 1 92 ? -14.325 -10.468 10.193 1.00 96.25 92 PHE A C 1
ATOM 743 O O . PHE A 1 92 ?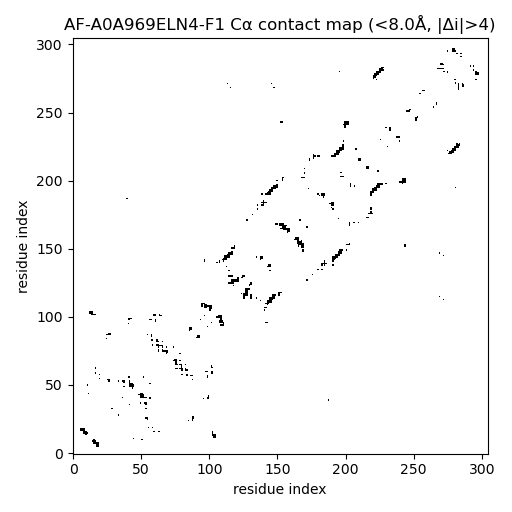 -14.551 -10.017 11.313 1.00 96.25 92 PHE A O 1
ATOM 750 N N . PHE A 1 93 ? -13.215 -10.190 9.507 1.00 95.19 93 PHE A N 1
ATOM 751 C CA . PHE A 1 93 ? -12.273 -9.154 9.908 1.00 95.19 93 PHE A CA 1
ATOM 752 C C . PHE A 1 93 ? -11.943 -8.242 8.726 1.00 95.19 93 PHE A C 1
ATOM 754 O O . PHE A 1 93 ? -11.613 -8.748 7.650 1.00 95.19 93 PHE A O 1
ATOM 761 N N . PRO A 1 94 ? -11.981 -6.913 8.920 1.00 95.62 94 PRO A N 1
ATOM 762 C CA . PRO A 1 94 ? -11.467 -5.983 7.935 1.00 95.62 94 PRO A CA 1
ATOM 763 C C . PRO A 1 94 ? -9.930 -6.019 7.904 1.00 95.62 94 PRO A C 1
ATOM 765 O O . PRO A 1 94 ? -9.267 -6.695 8.695 1.00 95.62 94 PRO A O 1
ATOM 768 N N . ASN A 1 95 ? -9.346 -5.273 6.968 1.00 94.31 95 ASN A N 1
ATOM 769 C CA . ASN A 1 95 ? -7.897 -5.119 6.874 1.00 94.31 95 ASN A CA 1
ATOM 770 C C . ASN A 1 95 ? -7.304 -4.420 8.126 1.00 94.31 95 ASN A C 1
ATOM 772 O O . ASN A 1 95 ? -8.006 -3.786 8.915 1.00 94.31 95 ASN A O 1
ATOM 776 N N . SER A 1 96 ? -5.981 -4.502 8.299 1.00 91.19 96 SER A N 1
ATOM 777 C CA . SER A 1 96 ? -5.290 -3.888 9.442 1.00 91.19 96 SER A CA 1
ATOM 778 C C . SER A 1 96 ? -5.513 -2.368 9.582 1.00 91.19 96 SER A C 1
ATOM 780 O O . SER A 1 96 ? -5.778 -1.946 10.708 1.00 91.19 96 SER A O 1
ATOM 782 N N . PRO A 1 97 ? -5.455 -1.546 8.507 1.00 90.94 97 PRO A N 1
ATOM 783 C CA . PRO A 1 97 ? -5.718 -0.107 8.605 1.00 90.94 97 PRO A CA 1
ATOM 784 C C . PRO A 1 97 ? -7.096 0.243 9.158 1.00 90.94 97 PRO A C 1
ATOM 786 O O . PRO A 1 97 ? -7.215 1.219 9.889 1.00 90.94 97 PRO A O 1
ATOM 789 N N . THR A 1 98 ? -8.117 -0.584 8.917 1.00 94.69 98 THR A N 1
ATOM 790 C CA . THR A 1 98 ? -9.446 -0.355 9.497 1.00 94.69 98 THR A CA 1
ATOM 791 C C . THR A 1 98 ? -9.400 -0.373 11.029 1.00 94.69 98 THR A C 1
ATOM 793 O O . THR A 1 98 ? -9.961 0.510 11.670 1.00 94.69 98 THR A O 1
ATOM 796 N N . PHE A 1 99 ? -8.660 -1.306 11.641 1.00 93.38 99 PHE A N 1
ATOM 797 C CA . PHE A 1 99 ? -8.504 -1.350 13.102 1.00 93.38 99 PHE A CA 1
ATOM 798 C C . PHE A 1 99 ? -7.749 -0.140 13.661 1.00 93.38 99 PHE A C 1
ATOM 800 O O . PHE A 1 99 ? -8.115 0.396 14.711 1.00 93.38 99 PHE A O 1
ATOM 807 N N . THR A 1 100 ? -6.688 0.284 12.972 1.00 89.50 100 THR A N 1
ATOM 808 C CA . THR A 1 100 ? -5.813 1.368 13.440 1.00 89.50 100 THR A CA 1
ATOM 809 C C . THR A 1 100 ? -6.346 2.764 13.127 1.00 89.50 100 THR A C 1
ATOM 811 O O . THR A 1 100 ? -5.970 3.707 13.821 1.00 89.50 100 THR A O 1
ATOM 814 N N . GLY A 1 101 ? -7.180 2.898 12.091 1.00 91.06 101 GLY A N 1
ATOM 815 C CA . GLY A 1 101 ? -7.665 4.168 11.553 1.00 91.06 101 GLY A CA 1
ATOM 816 C C . GLY A 1 101 ? -9.104 4.525 11.933 1.00 91.06 101 GLY A C 1
ATOM 817 O O . GLY A 1 101 ? -9.396 5.714 12.069 1.00 91.06 101 GLY A O 1
ATOM 818 N N . ALA A 1 102 ? -9.993 3.547 12.152 1.00 95.12 102 ALA A N 1
ATOM 819 C CA . ALA A 1 102 ? -11.392 3.826 12.488 1.00 95.12 102 ALA A CA 1
ATOM 820 C C . ALA A 1 102 ? -11.507 4.585 13.816 1.00 95.12 102 ALA A C 1
ATOM 822 O O . ALA A 1 102 ? -10.880 4.214 14.811 1.00 95.12 102 ALA A O 1
ATOM 823 N N . GLY A 1 103 ? -12.299 5.656 13.832 1.00 92.88 103 GLY A N 1
ATOM 824 C CA . GLY A 1 103 ? -12.427 6.528 14.998 1.00 92.88 1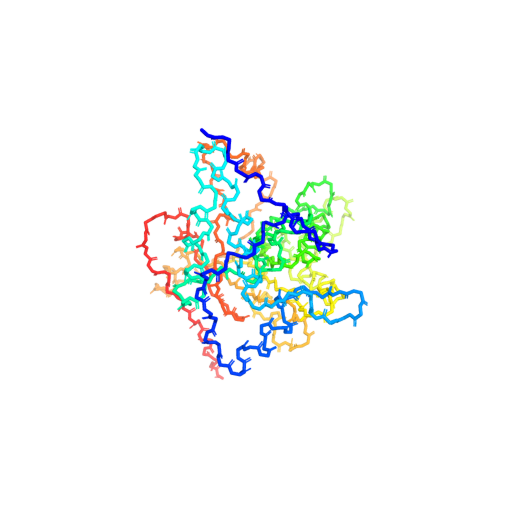03 GLY A CA 1
ATOM 825 C C . GLY A 1 103 ? -11.178 7.344 15.313 1.00 92.88 103 GLY A C 1
ATOM 826 O O . GLY A 1 103 ? -11.041 7.819 16.432 1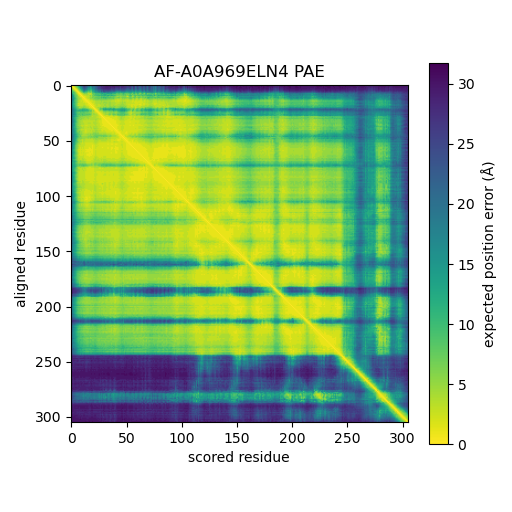.00 92.88 103 GLY A O 1
ATOM 827 N N . THR A 1 104 ? -10.255 7.522 14.367 1.00 90.88 104 THR A N 1
ATOM 828 C CA . THR A 1 104 ? -9.142 8.475 14.500 1.00 90.88 104 THR A CA 1
ATOM 829 C C . THR A 1 104 ? -9.384 9.703 13.618 1.00 90.88 104 THR A C 1
ATOM 831 O O . THR A 1 104 ? -10.030 9.565 12.580 1.00 90.88 104 THR A O 1
ATOM 834 N N . PRO A 1 105 ? -8.822 10.883 13.947 1.00 88.38 105 PRO A N 1
ATOM 835 C CA . PRO A 1 105 ? -8.975 12.083 13.114 1.00 88.38 105 PRO A CA 1
ATOM 836 C C . PRO A 1 105 ? -8.474 11.931 11.671 1.00 88.38 105 PRO A C 1
ATOM 838 O O . PRO A 1 105 ? -8.959 12.609 10.776 1.00 88.38 105 PRO A O 1
ATOM 841 N N . LEU A 1 106 ? -7.489 11.054 11.446 1.00 85.50 106 LEU A N 1
ATOM 842 C CA . LEU A 1 106 ? -6.911 10.811 10.125 1.00 85.50 106 LEU A CA 1
ATOM 843 C C . LEU A 1 106 ? -7.797 9.907 9.251 1.00 85.50 106 LEU A C 1
ATOM 845 O O . LEU A 1 106 ? -7.795 10.051 8.035 1.00 85.50 106 LEU A O 1
ATOM 849 N N . GLY A 1 107 ? -8.520 8.959 9.859 1.00 87.75 107 GLY A N 1
ATOM 850 C CA . GLY A 1 107 ? -9.576 8.192 9.190 1.00 87.75 107 GLY A CA 1
ATOM 851 C C . GLY A 1 107 ? -9.157 7.292 8.017 1.00 87.75 107 GLY A C 1
ATOM 852 O O . GLY A 1 107 ? -10.016 6.894 7.238 1.00 87.75 107 GLY A O 1
ATOM 853 N N . GLN A 1 108 ? -7.876 6.944 7.854 1.00 89.69 108 GLN A N 1
ATOM 854 C CA . GLN A 1 108 ? -7.442 6.070 6.756 1.00 89.69 108 GLN A CA 1
ATOM 855 C C . GLN A 1 108 ? -7.767 4.594 7.040 1.00 89.69 108 GLN A C 1
ATOM 857 O O . GLN A 1 108 ? -7.149 3.976 7.907 1.00 89.69 108 GLN A O 1
ATOM 862 N N . LEU A 1 109 ? -8.707 4.016 6.283 1.00 93.25 109 LEU A N 1
ATOM 863 C CA . LEU A 1 109 ? -9.148 2.617 6.425 1.00 93.25 109 LEU A CA 1
ATOM 864 C C . LEU A 1 109 ? -8.675 1.713 5.271 1.00 93.25 109 LEU A C 1
ATOM 866 O O . LEU A 1 109 ? -8.736 0.483 5.364 1.00 93.25 109 LEU A O 1
ATOM 870 N N . ALA A 1 110 ? -8.195 2.295 4.170 1.00 91.12 110 ALA A N 1
ATOM 871 C CA . ALA A 1 110 ? -7.734 1.543 3.012 1.00 91.12 110 ALA A CA 1
ATOM 872 C C . ALA A 1 110 ? -6.283 1.072 3.191 1.00 91.12 110 ALA A C 1
ATOM 874 O O . ALA A 1 110 ? -5.425 1.772 3.727 1.00 91.12 110 ALA A O 1
ATOM 875 N N . ALA A 1 111 ? -6.003 -0.146 2.723 1.00 89.12 111 ALA A N 1
ATOM 876 C CA . ALA A 1 111 ? -4.672 -0.748 2.801 1.00 89.12 111 ALA A CA 1
ATOM 877 C C . ALA A 1 111 ? -3.893 -0.702 1.487 1.00 89.12 111 ALA A C 1
ATOM 879 O O . ALA A 1 111 ? -2.673 -0.842 1.518 1.00 89.12 111 ALA A O 1
ATOM 880 N N . CYS A 1 112 ? -4.575 -0.557 0.352 1.00 92.50 112 CYS A N 1
ATOM 881 C CA . CYS A 1 112 ? -3.994 -0.783 -0.965 1.00 92.50 112 CYS A CA 1
ATOM 882 C C . CYS A 1 112 ? -4.218 0.440 -1.846 1.00 92.50 112 CYS A C 1
ATOM 884 O O . CYS A 1 112 ? -5.364 0.818 -2.081 1.00 92.50 112 CYS A O 1
ATOM 886 N N . PHE A 1 113 ? -3.130 1.000 -2.358 1.00 90.94 113 PHE A N 1
ATOM 887 C CA . PHE A 1 113 ? -3.135 2.143 -3.260 1.00 90.94 113 PHE A CA 1
ATOM 888 C C . PHE A 1 113 ? -2.333 1.800 -4.505 1.00 90.94 113 PHE A C 1
ATOM 890 O O . PHE A 1 113 ? -1.312 1.121 -4.413 1.00 90.94 113 PHE A O 1
ATOM 897 N N . VAL A 1 114 ? -2.786 2.268 -5.664 1.00 90.75 114 VAL A N 1
ATOM 898 C CA . VAL A 1 114 ? -2.036 2.178 -6.918 1.00 90.75 114 VAL A CA 1
ATOM 899 C C . VAL A 1 114 ? -1.794 3.598 -7.390 1.00 90.75 114 VAL A C 1
ATOM 901 O O . VAL A 1 114 ? -2.746 4.363 -7.536 1.00 90.75 114 VAL A O 1
ATOM 904 N N . LEU A 1 115 ? -0.527 3.951 -7.583 1.00 88.44 115 LEU A N 1
ATOM 905 C CA . LEU A 1 115 ? -0.132 5.278 -8.027 1.00 88.44 115 LEU A CA 1
ATOM 906 C C . LEU A 1 115 ? 0.473 5.188 -9.432 1.00 88.44 115 LEU A C 1
ATOM 908 O O . LEU A 1 115 ? 1.416 4.411 -9.636 1.00 88.44 115 LEU A O 1
ATOM 912 N N . PRO A 1 116 ? -0.046 5.959 -10.403 1.00 85.81 116 PRO A N 1
ATOM 913 C CA . PRO A 1 116 ? 0.571 6.046 -11.715 1.00 85.81 116 PRO A CA 1
ATOM 914 C C . PRO A 1 116 ? 1.914 6.777 -11.617 1.00 85.81 116 PRO A C 1
ATOM 916 O O . PRO A 1 116 ? 2.109 7.651 -10.769 1.00 85.81 116 PRO A O 1
ATOM 919 N N . ILE A 1 117 ? 2.835 6.430 -12.512 1.00 89.19 117 ILE A N 1
ATOM 920 C CA . ILE A 1 117 ? 4.091 7.158 -12.688 1.00 89.19 117 ILE A CA 1
ATOM 921 C C . ILE A 1 117 ? 4.142 7.644 -14.134 1.00 89.19 117 ILE A C 1
ATOM 923 O O . ILE A 1 117 ? 4.197 6.842 -15.066 1.00 89.19 117 ILE A O 1
ATOM 927 N N . SER A 1 118 ? 4.098 8.957 -14.329 1.00 90.31 118 SER A N 1
ATOM 928 C CA . SER A 1 118 ? 4.339 9.588 -15.619 1.00 90.31 118 SER A CA 1
ATOM 929 C C . SER A 1 118 ? 5.839 9.795 -15.842 1.00 90.31 118 SER A C 1
ATOM 931 O O . SER A 1 118 ? 6.627 9.920 -14.904 1.00 90.31 118 SER A O 1
ATOM 933 N N . ASP A 1 119 ? 6.249 9.796 -17.109 1.00 89.50 119 ASP A N 1
ATOM 934 C CA . ASP A 1 119 ? 7.644 9.962 -17.534 1.00 89.50 119 ASP A CA 1
ATOM 935 C C . ASP A 1 119 ? 8.081 11.436 -17.503 1.00 89.50 119 ASP A C 1
ATOM 937 O O . ASP A 1 119 ? 8.483 12.034 -18.502 1.00 89.50 119 ASP A O 1
ATOM 941 N N . ASP A 1 120 ? 7.946 12.033 -16.325 1.00 89.94 120 ASP A N 1
ATOM 942 C CA . ASP A 1 120 ? 8.310 13.402 -15.989 1.00 89.94 120 ASP A CA 1
ATOM 943 C C . ASP A 1 120 ? 8.845 13.445 -14.551 1.00 89.94 120 ASP A C 1
ATOM 945 O O . ASP A 1 120 ? 8.488 12.628 -13.709 1.00 89.94 120 ASP A O 1
ATOM 949 N N . MET A 1 121 ? 9.722 14.399 -14.241 1.00 91.12 121 MET A N 1
ATOM 950 C CA . MET A 1 121 ? 10.375 14.448 -12.928 1.00 91.12 121 MET A CA 1
ATOM 951 C C . MET A 1 121 ? 9.458 14.945 -11.795 1.00 91.12 121 MET A C 1
ATOM 953 O O . MET A 1 121 ? 9.770 14.691 -10.634 1.00 91.12 121 MET A O 1
ATOM 957 N N . GLY A 1 122 ? 8.346 15.630 -12.085 1.00 89.62 122 GLY A N 1
ATOM 958 C CA . GLY A 1 122 ? 7.438 16.176 -11.062 1.00 89.62 122 GLY A CA 1
ATOM 959 C C . GLY A 1 122 ? 6.743 17.497 -11.419 1.00 89.62 122 GLY A C 1
ATOM 960 O O . GLY A 1 122 ? 6.192 18.146 -10.537 1.00 89.62 122 GLY A O 1
ATOM 961 N N . ARG A 1 123 ? 6.795 17.937 -12.680 1.00 87.94 123 ARG A N 1
ATOM 962 C CA . ARG A 1 123 ? 5.920 18.995 -13.214 1.00 87.94 123 ARG A CA 1
ATOM 963 C C . ARG A 1 123 ? 4.492 18.482 -13.378 1.00 87.94 123 ARG A C 1
ATOM 965 O O . ARG A 1 123 ? 3.550 19.242 -13.188 1.00 87.94 123 ARG A O 1
ATOM 972 N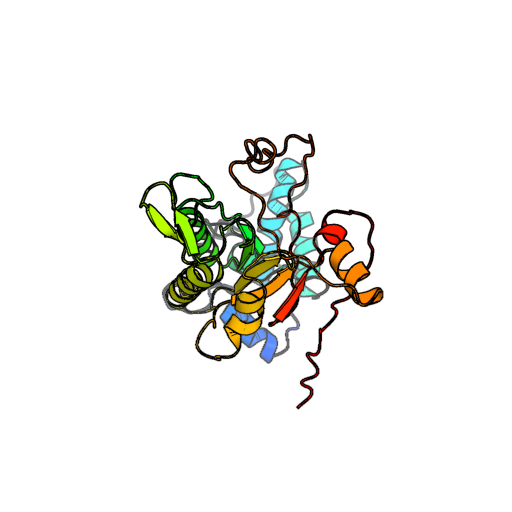 N . ASP A 1 124 ? 4.356 17.217 -13.763 1.00 88.75 124 ASP A N 1
ATOM 973 C CA . ASP A 1 124 ? 3.082 16.512 -13.805 1.00 88.75 124 ASP A CA 1
ATOM 974 C C . ASP A 1 124 ? 2.678 16.014 -12.407 1.00 88.75 124 ASP A C 1
ATOM 976 O O . ASP A 1 124 ? 3.530 15.635 -11.599 1.00 88.75 124 ASP A O 1
ATOM 980 N N . GLY A 1 125 ? 1.370 15.980 -12.133 1.00 88.69 125 GLY A N 1
ATOM 981 C CA . GLY A 1 125 ? 0.827 15.521 -10.849 1.00 88.69 125 GLY A CA 1
ATOM 982 C C . GLY A 1 125 ? 1.108 14.045 -10.546 1.00 88.69 125 GLY A C 1
ATOM 983 O O . GLY A 1 125 ? 1.096 13.658 -9.384 1.00 88.69 125 GLY A O 1
ATOM 984 N N . ALA A 1 126 ? 1.407 13.237 -11.567 1.00 89.75 126 ALA A N 1
ATOM 985 C CA . ALA A 1 126 ? 1.849 11.852 -11.438 1.00 89.75 126 ALA A CA 1
ATOM 986 C C . ALA A 1 126 ? 3.339 11.673 -11.789 1.00 89.75 126 ALA A C 1
ATOM 988 O O . ALA A 1 126 ? 3.777 10.555 -12.061 1.00 89.75 126 ALA A O 1
ATOM 989 N N . GLY A 1 127 ? 4.125 12.757 -11.819 1.00 93.06 127 GLY A N 1
ATOM 990 C CA . GLY A 1 127 ? 5.556 12.695 -12.112 1.00 93.06 127 GLY A CA 1
ATOM 991 C C . GLY A 1 127 ? 6.331 11.904 -11.056 1.00 93.06 127 GLY A C 1
ATOM 992 O O . GLY A 1 127 ? 5.907 11.768 -9.909 1.00 93.06 127 GLY A O 1
ATOM 993 N N . ILE A 1 128 ? 7.515 11.420 -11.421 1.00 94.81 128 ILE A N 1
ATOM 994 C CA . ILE A 1 128 ? 8.337 10.479 -10.647 1.00 94.81 128 ILE A CA 1
ATOM 995 C C . ILE A 1 128 ? 8.500 10.890 -9.179 1.00 94.81 128 ILE A C 1
ATOM 997 O O . ILE A 1 128 ? 8.307 10.059 -8.295 1.00 94.81 128 ILE A O 1
ATOM 1001 N N . PHE A 1 129 ? 8.848 12.143 -8.875 1.00 95.94 129 PHE A N 1
ATOM 1002 C CA . PHE A 1 129 ? 9.052 12.558 -7.479 1.00 95.94 129 PHE A CA 1
ATOM 1003 C C . PHE A 1 129 ? 7.770 13.031 -6.784 1.00 95.94 129 PHE A C 1
ATOM 1005 O O . PHE A 1 129 ? 7.700 12.976 -5.555 1.00 95.94 129 PHE A O 1
ATOM 1012 N N . GLN A 1 130 ? 6.738 13.419 -7.540 1.00 95.94 130 GLN A N 1
ATOM 1013 C CA . GLN A 1 130 ? 5.423 13.724 -6.975 1.00 95.94 130 GLN A CA 1
ATOM 1014 C C . GLN A 1 130 ? 4.740 12.436 -6.492 1.00 95.94 130 GLN A C 1
ATOM 1016 O O . GLN A 1 130 ? 4.324 12.354 -5.337 1.00 95.94 130 GLN A O 1
ATOM 1021 N N . THR A 1 131 ? 4.765 11.382 -7.310 1.00 95.56 131 THR A N 1
ATOM 1022 C CA . THR A 1 131 ? 4.281 10.052 -6.924 1.00 95.56 131 THR A CA 1
ATOM 1023 C C . THR A 1 131 ? 5.058 9.483 -5.735 1.00 95.56 131 THR A C 1
ATOM 1025 O O . THR A 1 131 ? 4.455 8.896 -4.837 1.00 95.56 131 THR A O 1
ATOM 1028 N N . LEU A 1 132 ? 6.377 9.705 -5.656 1.00 94.88 132 LEU A N 1
ATOM 1029 C CA . LEU A 1 132 ? 7.175 9.284 -4.499 1.00 94.88 132 LEU A CA 1
ATOM 1030 C C . LEU A 1 132 ? 6.738 9.993 -3.208 1.00 94.88 132 LEU A C 1
ATOM 1032 O O . LEU A 1 132 ? 6.598 9.351 -2.165 1.00 94.88 132 LEU A O 1
ATOM 1036 N N . ARG A 1 133 ? 6.498 11.309 -3.274 1.00 94.50 133 ARG A N 1
ATOM 1037 C CA . ARG A 1 133 ? 5.977 12.091 -2.145 1.00 94.50 133 ARG A CA 1
ATOM 1038 C C . ARG A 1 133 ? 4.627 11.547 -1.681 1.00 94.50 133 ARG A C 1
ATOM 1040 O O . ARG A 1 133 ? 4.438 11.326 -0.486 1.00 94.50 133 ARG A O 1
ATOM 1047 N N . ASP A 1 134 ? 3.701 11.325 -2.605 1.00 94.19 134 ASP A N 1
ATOM 1048 C CA . ASP A 1 134 ? 2.347 10.888 -2.263 1.00 94.19 134 ASP A CA 1
ATOM 1049 C C . ASP A 1 134 ? 2.350 9.455 -1.704 1.00 94.19 134 ASP A C 1
ATOM 1051 O O . ASP A 1 134 ? 1.699 9.175 -0.696 1.00 94.19 134 ASP A O 1
ATOM 1055 N N . ALA A 1 135 ? 3.192 8.576 -2.253 1.00 92.88 135 ALA A N 1
ATOM 1056 C CA . ALA A 1 135 ? 3.441 7.240 -1.720 1.00 92.88 135 ALA A CA 1
ATOM 1057 C C . ALA A 1 135 ? 3.989 7.248 -0.283 1.00 92.88 135 ALA A C 1
ATOM 1059 O O . ALA A 1 135 ? 3.598 6.404 0.532 1.00 92.88 135 ALA A O 1
ATOM 1060 N N . ALA A 1 136 ? 4.886 8.188 0.035 1.00 90.94 136 ALA A N 1
ATOM 1061 C CA . ALA A 1 136 ? 5.432 8.360 1.379 1.00 90.94 136 ALA A CA 1
ATOM 1062 C C . ALA A 1 136 ? 4.348 8.792 2.379 1.00 90.94 136 ALA A C 1
ATOM 1064 O O . ALA A 1 136 ? 4.277 8.254 3.486 1.00 90.94 136 ALA A O 1
ATOM 1065 N N . LEU A 1 137 ? 3.460 9.711 1.980 1.00 89.69 137 LEU A N 1
ATOM 1066 C CA . LEU A 1 137 ? 2.318 10.129 2.799 1.00 89.69 137 LEU A CA 1
ATOM 1067 C C . LEU A 1 137 ? 1.341 8.969 3.028 1.00 89.69 137 LEU A C 1
ATOM 1069 O O . LEU A 1 137 ? 0.923 8.726 4.159 1.00 89.69 137 LEU A O 1
ATOM 1073 N N . ILE A 1 138 ? 1.037 8.181 1.995 1.00 89.62 138 ILE A N 1
ATOM 1074 C CA . ILE A 1 138 ? 0.194 6.984 2.132 1.00 89.62 138 ILE A CA 1
ATOM 1075 C C . ILE A 1 138 ? 0.814 5.993 3.124 1.00 89.62 138 ILE A C 1
ATOM 1077 O O . ILE A 1 138 ? 0.128 5.515 4.034 1.00 89.62 138 ILE A O 1
ATOM 1081 N N . GLN A 1 139 ? 2.121 5.733 3.024 1.00 86.31 139 GLN A N 1
ATOM 1082 C CA . GLN A 1 139 ? 2.817 4.871 3.978 1.00 86.31 139 GLN A CA 1
ATOM 1083 C C . GLN A 1 139 ? 2.811 5.436 5.396 1.00 86.31 139 GLN A C 1
ATOM 1085 O O . GLN A 1 139 ? 2.645 4.664 6.339 1.00 86.31 139 GLN A O 1
ATOM 1090 N N . GLN A 1 140 ? 2.943 6.749 5.581 1.00 83.25 140 GLN A N 1
ATOM 1091 C CA . GLN A 1 140 ? 2.859 7.364 6.908 1.00 83.25 140 GLN A CA 1
ATOM 1092 C C . GLN A 1 140 ? 1.537 7.011 7.609 1.00 83.25 140 GLN A C 1
ATOM 1094 O O . GLN A 1 140 ? 1.510 6.795 8.820 1.00 83.25 140 GLN A O 1
ATOM 1099 N N . THR A 1 141 ? 0.457 6.884 6.835 1.00 82.88 141 THR A N 1
ATOM 1100 C CA . THR A 1 141 ? -0.883 6.537 7.330 1.00 82.88 141 THR A CA 1
ATOM 1101 C C . THR A 1 141 ? -1.170 5.029 7.407 1.00 82.88 141 THR A C 1
ATOM 1103 O O . THR A 1 141 ? -2.251 4.633 7.834 1.00 82.88 141 THR A O 1
ATOM 1106 N N . GLY A 1 142 ? -0.209 4.169 7.046 1.00 81.56 142 GLY A N 1
ATOM 1107 C CA . GLY A 1 142 ? -0.338 2.706 7.129 1.00 81.56 142 GLY A CA 1
ATOM 1108 C C . GLY A 1 142 ? -0.758 2.003 5.831 1.00 81.56 142 GLY A C 1
ATOM 1109 O O . GLY A 1 142 ? -0.927 0.779 5.839 1.00 81.56 142 GLY A O 1
ATOM 1110 N N . GLY A 1 143 ? -0.894 2.738 4.723 1.00 86.62 143 GLY A N 1
ATOM 1111 C CA . GLY A 1 143 ? -1.184 2.180 3.401 1.00 86.62 143 GLY A CA 1
ATOM 1112 C C . GLY A 1 143 ? 0.024 1.488 2.756 1.00 86.62 143 GLY A C 1
ATOM 1113 O O . GLY A 1 143 ? 1.177 1.748 3.108 1.00 86.62 143 GLY A O 1
ATOM 1114 N N . GLY A 1 144 ? -0.248 0.577 1.822 1.00 89.44 144 GLY A N 1
ATOM 1115 C CA . GLY A 1 144 ? 0.731 -0.018 0.911 1.00 89.44 144 GLY A CA 1
ATOM 1116 C C . GLY A 1 144 ? 0.532 0.485 -0.518 1.00 89.44 144 GLY A C 1
ATOM 1117 O O . GLY A 1 144 ? -0.593 0.798 -0.911 1.00 89.44 144 GLY A O 1
ATOM 1118 N N . ASN A 1 145 ? 1.615 0.533 -1.290 1.00 92.06 145 ASN A N 1
ATOM 1119 C CA . ASN A 1 145 ? 1.637 1.154 -2.613 1.00 92.06 145 ASN A CA 1
ATOM 1120 C C . ASN A 1 145 ? 1.926 0.139 -3.726 1.00 92.06 145 ASN A C 1
ATOM 1122 O O . ASN A 1 145 ? 2.769 -0.745 -3.581 1.00 92.06 145 ASN A O 1
ATOM 1126 N N . GLY A 1 146 ? 1.265 0.301 -4.864 1.00 93.38 146 GLY A N 1
ATOM 1127 C CA . GLY A 1 146 ? 1.560 -0.362 -6.127 1.00 93.38 146 GLY A CA 1
ATOM 1128 C C . GLY A 1 146 ? 1.913 0.667 -7.196 1.00 93.38 146 GLY A C 1
ATOM 1129 O O . GLY A 1 146 ? 1.315 1.740 -7.238 1.00 93.38 146 GLY A O 1
ATOM 1130 N N . PHE A 1 147 ? 2.867 0.335 -8.060 1.00 93.12 147 PHE A N 1
ATOM 1131 C CA . PHE A 1 147 ? 3.403 1.241 -9.070 1.00 93.12 147 PHE A CA 1
ATOM 1132 C C . PHE A 1 147 ? 3.526 0.546 -10.426 1.00 93.12 147 PHE A C 1
ATOM 1134 O O . PHE A 1 147 ? 4.089 -0.549 -10.522 1.00 93.12 147 PHE A O 1
ATOM 1141 N N . GLY A 1 148 ? 3.044 1.211 -11.476 1.00 90.25 148 GLY A N 1
ATOM 1142 C CA . GLY A 1 148 ? 3.279 0.830 -12.868 1.00 90.25 148 GLY A CA 1
ATOM 1143 C C . GLY A 1 148 ? 4.475 1.591 -13.438 1.00 90.25 148 GLY A C 1
ATOM 1144 O O . GLY A 1 148 ? 4.371 2.777 -13.732 1.00 90.25 148 GLY A O 1
ATOM 1145 N N . PHE A 1 149 ? 5.610 0.914 -13.627 1.00 92.81 149 PHE A N 1
ATOM 1146 C CA . PHE A 1 149 ? 6.843 1.534 -14.135 1.00 92.81 149 PHE A CA 1
ATOM 1147 C C . PHE A 1 149 ? 6.929 1.569 -15.668 1.00 92.81 149 PHE A C 1
ATOM 1149 O O . PHE A 1 149 ? 7.821 2.200 -16.224 1.00 92.81 149 PHE A O 1
ATOM 1156 N N . SER A 1 150 ? 5.988 0.929 -16.365 1.00 90.50 150 SER A N 1
ATOM 1157 C CA . SER A 1 150 ? 6.036 0.713 -17.823 1.00 90.50 150 SER A CA 1
ATOM 1158 C C . SER A 1 150 ? 5.893 1.976 -18.670 1.00 90.50 150 SER A C 1
ATOM 1160 O O . SER A 1 150 ? 6.093 1.914 -19.878 1.00 90.50 150 SER A O 1
ATOM 1162 N N . ARG A 1 151 ? 5.504 3.102 -18.063 1.00 88.50 151 ARG A N 1
ATOM 1163 C CA . ARG A 1 151 ? 5.404 4.404 -18.736 1.00 88.50 151 ARG A CA 1
ATOM 1164 C C . ARG A 1 151 ? 6.734 5.148 -18.759 1.00 88.50 151 ARG A C 1
ATOM 1166 O O . ARG A 1 151 ? 6.858 6.087 -19.534 1.00 88.50 151 ARG A O 1
ATOM 1173 N N . LEU A 1 152 ? 7.693 4.760 -17.917 1.00 90.94 152 LEU A N 1
ATOM 1174 C CA . LEU A 1 152 ? 9.009 5.385 -17.877 1.00 90.94 152 LEU A CA 1
ATOM 1175 C C . LEU A 1 152 ? 9.829 4.944 -19.076 1.00 90.94 152 LEU A C 1
ATOM 1177 O O . LEU A 1 152 ? 9.910 3.753 -19.357 1.00 90.94 152 LEU A O 1
ATOM 1181 N N . ARG A 1 153 ? 10.464 5.902 -19.754 1.00 91.88 153 ARG A N 1
ATOM 1182 C CA . ARG A 1 153 ? 11.298 5.598 -20.921 1.00 91.88 153 ARG A CA 1
ATOM 1183 C C . ARG A 1 153 ? 12.437 4.635 -20.565 1.00 91.88 153 ARG A C 1
ATOM 1185 O O . ARG A 1 153 ? 12.962 4.714 -19.448 1.00 91.88 153 ARG A O 1
ATOM 1192 N N . PRO A 1 154 ? 12.868 3.778 -21.507 1.00 92.56 154 PRO A N 1
ATOM 1193 C CA . PRO A 1 154 ? 13.909 2.803 -21.240 1.00 92.56 154 PRO A CA 1
ATOM 1194 C C . PRO A 1 154 ? 15.254 3.472 -20.954 1.00 92.56 154 PRO A C 1
ATOM 1196 O O . PRO A 1 154 ? 15.504 4.627 -21.330 1.00 92.56 154 PRO A O 1
ATOM 1199 N N . LYS A 1 155 ? 16.146 2.733 -20.297 1.00 90.75 155 LYS A N 1
ATOM 1200 C CA . LYS A 1 155 ? 17.515 3.172 -20.032 1.00 90.75 155 LYS A CA 1
ATOM 1201 C C . LYS A 1 155 ? 18.184 3.598 -21.337 1.00 90.75 155 LYS A C 1
ATOM 1203 O O . LYS A 1 155 ? 17.950 3.048 -22.410 1.00 90.75 155 LYS A O 1
ATOM 1208 N N . HIS A 1 156 ? 19.027 4.617 -21.249 1.00 87.94 156 HIS A N 1
ATOM 1209 C CA . HIS A 1 156 ? 19.732 5.214 -22.384 1.00 87.94 156 HIS A CA 1
ATOM 1210 C C . HIS A 1 156 ? 18.878 5.940 -23.432 1.00 87.94 156 HIS A C 1
ATOM 1212 O O . HIS A 1 156 ? 19.475 6.529 -24.340 1.00 87.94 156 HIS A O 1
ATOM 1218 N N . ALA A 1 157 ? 17.548 5.991 -23.284 1.00 86.88 157 ALA A N 1
ATOM 1219 C CA . ALA A 1 157 ? 16.700 6.855 -24.099 1.00 86.88 157 ALA A CA 1
ATOM 1220 C C . ALA A 1 157 ? 17.099 8.332 -23.938 1.00 86.88 157 ALA A C 1
ATOM 1222 O O . ALA A 1 157 ? 17.549 8.762 -22.871 1.00 86.88 157 ALA A O 1
ATOM 1223 N N . LEU A 1 158 ? 16.935 9.115 -25.006 1.00 80.69 158 LEU A N 1
ATOM 1224 C CA . LEU A 1 158 ? 17.297 10.530 -25.013 1.00 80.69 158 LEU A CA 1
ATOM 1225 C C . LEU A 1 158 ? 16.359 11.342 -24.107 1.00 80.69 158 LEU A C 1
ATOM 1227 O O . LEU A 1 158 ? 15.137 11.162 -24.112 1.00 80.69 158 LEU A O 1
ATOM 1231 N N . VAL A 1 159 ? 16.931 12.275 -23.347 1.00 81.69 159 VAL A N 1
ATOM 1232 C CA . VAL A 1 159 ? 16.183 13.239 -22.533 1.00 81.69 159 VAL A CA 1
ATOM 1233 C C . VAL A 1 159 ? 16.283 14.619 -23.177 1.00 81.69 159 VAL A C 1
ATOM 1235 O O . VAL A 1 159 ? 17.288 15.311 -23.029 1.00 81.69 159 VAL A O 1
ATOM 1238 N N . ASN A 1 160 ? 15.227 15.036 -23.881 1.00 75.38 160 ASN A N 1
ATOM 1239 C CA . ASN A 1 160 ? 15.215 16.270 -24.682 1.00 75.38 160 ASN A CA 1
ATOM 1240 C C . ASN A 1 160 ? 15.596 17.531 -23.890 1.00 75.38 160 ASN A C 1
ATOM 1242 O O . ASN A 1 160 ? 16.249 18.416 -24.428 1.00 75.38 160 ASN A O 1
ATOM 1246 N N . SER A 1 161 ? 15.213 17.620 -22.614 1.00 73.44 161 SER A N 1
ATOM 1247 C CA . SER A 1 161 ? 15.462 18.808 -21.790 1.00 73.44 161 SER A CA 1
ATOM 1248 C C . SER A 1 161 ? 16.900 18.935 -21.283 1.00 73.44 161 SER A C 1
ATOM 1250 O O . SER A 1 161 ? 17.315 20.037 -20.943 1.00 73.44 161 SER A O 1
ATOM 1252 N N . SER A 1 162 ? 17.644 17.829 -21.178 1.00 74.50 162 SER A N 1
ATOM 1253 C CA . SER A 1 162 ? 19.010 17.811 -20.632 1.00 74.50 162 SER A CA 1
ATOM 1254 C C . SER A 1 162 ? 20.066 17.336 -21.631 1.00 74.50 162 SER A C 1
ATOM 1256 O O . SER A 1 162 ? 21.244 17.318 -21.286 1.00 74.50 162 SER A O 1
ATOM 1258 N N . ALA A 1 163 ? 19.656 16.914 -22.835 1.00 74.62 163 ALA A N 1
ATOM 1259 C CA . ALA A 1 163 ? 20.484 16.205 -23.817 1.00 74.62 163 ALA A CA 1
ATOM 1260 C C . ALA A 1 163 ? 21.208 14.963 -23.244 1.00 74.62 163 ALA A C 1
ATOM 1262 O O . ALA A 1 163 ? 22.180 14.473 -23.816 1.00 74.62 163 ALA A O 1
ATOM 1263 N N . GLY A 1 164 ? 20.736 14.458 -22.100 1.00 82.25 164 GLY A N 1
ATOM 1264 C CA . GLY A 1 164 ? 21.308 13.321 -21.393 1.00 82.25 164 GLY A CA 1
ATOM 1265 C C . GLY A 1 164 ? 20.654 11.993 -21.767 1.00 82.25 164 GLY A C 1
ATOM 1266 O O . GLY A 1 164 ? 19.770 11.911 -22.623 1.00 82.25 164 GLY A O 1
ATOM 1267 N N . ARG A 1 165 ? 21.090 10.941 -21.072 1.00 85.12 165 ARG A N 1
ATOM 1268 C CA . ARG A 1 165 ? 20.571 9.576 -21.194 1.00 85.12 165 ARG A CA 1
ATOM 1269 C C . ARG A 1 165 ? 19.715 9.236 -19.978 1.00 85.12 165 ARG A C 1
ATOM 1271 O O . ARG A 1 165 ? 20.111 9.530 -18.854 1.00 85.12 165 ARG A O 1
ATOM 1278 N N . ALA A 1 166 ? 18.563 8.617 -20.206 1.00 87.00 166 ALA A N 1
ATOM 1279 C CA . ALA A 1 166 ? 17.658 8.205 -19.143 1.00 87.00 166 ALA A CA 1
ATOM 1280 C C . ALA A 1 166 ? 18.229 7.043 -18.318 1.00 87.00 166 ALA A C 1
ATOM 1282 O O . ALA A 1 166 ? 18.902 6.159 -18.853 1.00 87.00 166 ALA A O 1
ATOM 1283 N N . THR A 1 167 ? 17.913 7.025 -17.023 1.00 88.62 167 THR A N 1
ATOM 1284 C CA . THR A 1 167 ? 18.283 5.941 -16.097 1.00 88.62 167 THR A CA 1
ATOM 1285 C C . THR A 1 167 ? 17.411 4.692 -16.276 1.00 88.62 167 THR A C 1
ATOM 1287 O O . THR A 1 167 ? 17.829 3.598 -15.911 1.00 88.62 167 THR A O 1
ATOM 1290 N N . GLY A 1 168 ? 16.210 4.845 -16.840 1.00 92.31 168 GLY A N 1
ATOM 1291 C CA . GLY A 1 168 ? 15.230 3.769 -16.988 1.00 92.31 168 GLY A CA 1
ATOM 1292 C C . GLY A 1 168 ? 14.440 3.455 -15.704 1.00 92.31 168 GLY A C 1
ATOM 1293 O O . GLY A 1 168 ? 14.780 3.940 -14.616 1.00 92.31 168 GLY A O 1
ATOM 1294 N N . PRO A 1 169 ? 13.379 2.634 -15.803 1.00 93.50 169 PRO A N 1
ATOM 1295 C CA . PRO A 1 169 ? 12.510 2.257 -14.691 1.00 93.50 169 PRO A CA 1
ATOM 1296 C C . PRO A 1 169 ? 13.233 1.581 -13.525 1.00 93.50 169 PRO A C 1
ATOM 1298 O O . PRO A 1 169 ? 12.945 1.903 -12.375 1.00 93.50 169 PRO A O 1
ATOM 1301 N N . VAL A 1 170 ? 14.203 0.696 -13.781 1.00 93.06 170 VAL A N 1
ATOM 1302 C CA . VAL A 1 170 ? 14.943 0.001 -12.707 1.00 93.06 170 VAL A CA 1
ATOM 1303 C C . VAL A 1 170 ? 15.786 0.981 -11.882 1.00 93.06 170 VAL A C 1
ATOM 1305 O O . VAL A 1 170 ? 15.919 0.824 -10.669 1.00 93.06 170 VAL A O 1
ATOM 1308 N N . GLY A 1 171 ? 16.312 2.039 -12.505 1.00 93.00 171 GLY A N 1
ATOM 1309 C CA . GLY A 1 171 ? 17.019 3.102 -11.795 1.00 93.00 171 GLY A CA 1
ATOM 1310 C C . GLY A 1 171 ? 16.121 3.846 -10.807 1.00 93.00 171 GLY A C 1
ATOM 1311 O O . GLY A 1 171 ? 16.484 4.017 -9.645 1.00 93.00 171 GLY A O 1
ATOM 1312 N N . PHE A 1 172 ? 14.922 4.238 -11.241 1.00 94.69 172 PHE A N 1
ATOM 1313 C CA . PHE A 1 172 ? 13.957 4.908 -10.364 1.00 94.69 172 PHE A CA 1
ATOM 1314 C C . PHE A 1 172 ? 13.342 3.969 -9.323 1.00 94.69 172 PHE A C 1
ATOM 1316 O O . PHE A 1 172 ? 13.092 4.401 -8.199 1.00 94.69 172 PHE A O 1
ATOM 1323 N N . LEU A 1 173 ? 13.191 2.681 -9.638 1.00 94.31 173 LEU A N 1
ATOM 1324 C CA . LEU A 1 173 ? 12.814 1.662 -8.660 1.00 94.31 173 LEU A CA 1
ATOM 1325 C C . LEU A 1 173 ? 13.803 1.623 -7.486 1.00 94.31 173 LEU A C 1
ATOM 1327 O O . LEU A 1 173 ? 13.372 1.593 -6.338 1.00 94.31 173 LEU A O 1
ATOM 1331 N N . ARG A 1 174 ? 15.116 1.720 -7.743 1.00 92.62 174 ARG A N 1
ATOM 1332 C CA . ARG A 1 174 ? 16.139 1.808 -6.681 1.00 92.62 174 ARG A CA 1
ATOM 1333 C C . ARG A 1 174 ? 16.028 3.092 -5.858 1.00 92.62 174 ARG A C 1
ATOM 1335 O O . ARG A 1 174 ? 16.275 3.069 -4.656 1.00 92.62 174 ARG A O 1
ATOM 1342 N N . VAL A 1 175 ? 15.655 4.216 -6.473 1.00 93.06 175 VAL A N 1
ATOM 1343 C CA . VAL A 1 175 ? 15.406 5.472 -5.739 1.00 93.06 175 VAL A CA 1
ATOM 1344 C C . VAL A 1 175 ? 14.230 5.300 -4.778 1.00 93.06 175 VAL A C 1
ATOM 1346 O O . VAL A 1 175 ? 14.342 5.650 -3.605 1.00 93.06 175 VAL A O 1
ATOM 1349 N N . TYR A 1 176 ? 13.129 4.716 -5.254 1.00 93.69 176 TYR A N 1
ATOM 1350 C CA . TYR A 1 176 ? 11.955 4.435 -4.430 1.00 93.69 176 TYR A CA 1
ATOM 1351 C C . TYR A 1 176 ? 12.274 3.433 -3.314 1.00 93.69 176 TYR A C 1
ATOM 1353 O O . TYR A 1 176 ? 11.863 3.639 -2.175 1.00 93.69 176 TYR A O 1
ATOM 1361 N N . ASP A 1 177 ? 13.022 2.368 -3.618 1.00 91.06 177 ASP A N 1
ATOM 1362 C CA . ASP A 1 177 ? 13.409 1.345 -2.642 1.00 91.06 177 ASP A CA 1
ATOM 1363 C C . ASP A 1 177 ? 14.200 1.944 -1.475 1.00 91.06 177 ASP A C 1
ATOM 1365 O O . ASP A 1 177 ? 13.851 1.712 -0.318 1.00 91.06 177 ASP A O 1
ATOM 1369 N N . ASN A 1 178 ? 15.198 2.780 -1.780 1.00 89.75 178 ASN A N 1
ATOM 1370 C CA . ASN A 1 178 ? 15.989 3.478 -0.768 1.00 89.75 178 ASN A CA 1
ATOM 1371 C C . ASN A 1 178 ? 15.131 4.452 0.048 1.00 89.75 178 ASN A C 1
ATOM 1373 O O . ASN A 1 178 ? 15.189 4.443 1.274 1.00 89.75 178 ASN A O 1
ATOM 1377 N N . ALA A 1 179 ? 14.290 5.254 -0.612 1.00 89.69 179 ALA A N 1
ATOM 1378 C CA . ALA A 1 179 ? 13.420 6.202 0.078 1.00 89.69 179 ALA A CA 1
ATOM 1379 C C . ALA A 1 179 ? 12.477 5.498 1.070 1.00 89.69 179 ALA A C 1
ATOM 1381 O O . ALA A 1 179 ? 12.358 5.921 2.219 1.00 89.69 179 ALA A O 1
ATOM 1382 N N . PHE A 1 180 ? 11.844 4.392 0.669 1.00 87.62 180 PHE A N 1
ATOM 1383 C CA . PHE A 1 180 ? 10.961 3.631 1.559 1.00 87.62 180 PHE A CA 1
ATOM 1384 C C . PHE A 1 180 ? 11.707 2.833 2.636 1.00 87.62 180 PHE A C 1
ATOM 1386 O O . PHE A 1 180 ? 11.099 2.483 3.646 1.00 87.62 180 PHE A O 1
ATOM 1393 N N . GLY A 1 181 ? 13.006 2.573 2.459 1.00 83.12 181 GLY A N 1
ATOM 1394 C CA . GLY A 1 181 ? 13.867 2.027 3.510 1.00 83.12 181 GLY A CA 1
ATOM 1395 C C . GLY A 1 181 ? 14.022 2.981 4.698 1.00 83.12 181 GLY A C 1
ATOM 1396 O O . GLY A 1 181 ? 14.025 2.532 5.845 1.00 83.12 181 GLY A O 1
ATOM 1397 N N . GLU A 1 182 ? 14.064 4.287 4.426 1.00 83.00 182 GLU A N 1
ATOM 1398 C CA . GLU A 1 182 ? 14.163 5.345 5.442 1.00 83.00 182 GLU A CA 1
ATOM 1399 C C . GLU A 1 182 ? 12.800 5.702 6.061 1.00 83.00 182 GLU A C 1
ATOM 1401 O O . GLU A 1 182 ? 12.702 6.094 7.227 1.00 83.00 182 GLU A O 1
ATOM 1406 N N . ILE A 1 183 ? 11.713 5.538 5.301 1.00 75.25 183 ILE A N 1
ATOM 1407 C CA . ILE A 1 183 ? 10.351 5.845 5.753 1.00 75.25 183 ILE A CA 1
ATOM 1408 C C . ILE A 1 183 ? 9.797 4.660 6.567 1.00 75.25 183 ILE A C 1
ATOM 1410 O O . ILE A 1 183 ? 9.064 3.797 6.081 1.00 75.25 183 ILE A O 1
ATOM 1414 N N . ALA A 1 184 ? 10.130 4.607 7.857 1.00 60.50 184 ALA A N 1
ATOM 1415 C CA . ALA A 1 184 ? 9.537 3.638 8.778 1.00 60.50 184 ALA A CA 1
ATOM 1416 C C . ALA A 1 184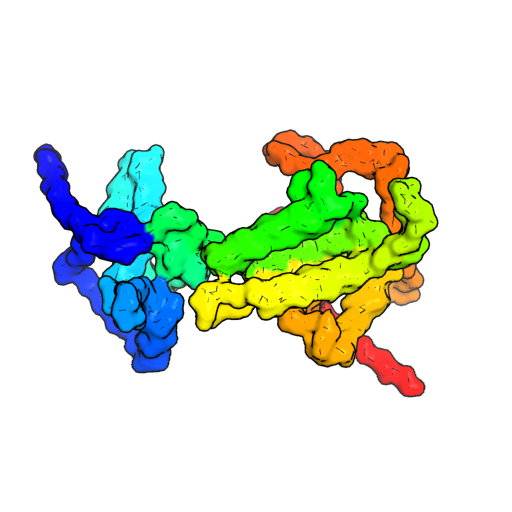 ? 8.104 4.053 9.182 1.00 60.50 184 ALA A C 1
ATOM 1418 O O . ALA A 1 184 ? 7.901 5.140 9.728 1.00 60.50 184 ALA A O 1
ATOM 1419 N N . GLN A 1 185 ? 7.098 3.180 8.997 1.00 58.31 185 GLN A N 1
ATOM 1420 C CA . GLN A 1 185 ? 5.719 3.463 9.432 1.00 58.31 185 GLN A CA 1
ATOM 1421 C C . GLN A 1 185 ? 5.633 3.433 10.965 1.00 58.31 185 GLN A C 1
ATOM 1423 O O . GLN A 1 185 ? 5.526 2.357 11.569 1.00 58.31 185 GLN A O 1
ATOM 1428 N N . GLY A 1 186 ? 5.713 4.605 11.607 1.00 50.66 186 GLY A N 1
ATOM 1429 C CA . GLY A 1 186 ? 5.379 4.801 13.026 1.00 50.66 186 GLY A CA 1
ATOM 1430 C C . GLY A 1 186 ? 6.024 3.788 13.985 1.00 50.66 186 GLY A C 1
ATOM 1431 O O . GLY A 1 186 ? 5.397 3.360 14.953 1.00 50.66 186 GLY A O 1
ATOM 1432 N N . GLY A 1 187 ? 7.236 3.318 13.669 1.00 49.25 187 GLY A N 1
ATOM 1433 C CA . GLY A 1 187 ? 8.001 2.365 14.478 1.00 49.25 187 GLY A CA 1
ATOM 1434 C C . GLY A 1 187 ? 7.464 0.926 14.558 1.00 49.25 187 GLY A C 1
ATOM 1435 O O . GLY A 1 187 ? 8.013 0.137 15.325 1.00 49.25 187 GLY A O 1
ATOM 1436 N N . THR A 1 188 ? 6.421 0.530 13.811 1.00 50.53 188 THR A N 1
ATOM 1437 C CA . THR A 1 188 ? 5.846 -0.831 13.938 1.00 50.53 188 THR A CA 1
ATOM 1438 C C . THR A 1 188 ? 5.744 -1.650 12.651 1.00 50.53 188 THR A C 1
ATOM 1440 O O . THR A 1 188 ? 5.727 -2.884 12.759 1.00 50.53 188 THR A O 1
ATOM 1443 N N . ARG A 1 189 ? 5.723 -1.045 11.454 1.00 63.78 189 ARG A N 1
ATOM 1444 C CA . ARG A 1 189 ? 5.632 -1.776 10.173 1.00 63.78 189 ARG A CA 1
ATOM 1445 C C . ARG A 1 189 ? 6.491 -1.109 9.088 1.00 63.78 189 ARG A C 1
ATOM 1447 O O . ARG A 1 189 ? 6.598 0.108 9.042 1.00 63.78 189 ARG A O 1
ATOM 1454 N N . ARG A 1 190 ? 7.134 -1.903 8.227 1.00 68.25 190 ARG A N 1
ATOM 1455 C CA . ARG A 1 190 ? 7.754 -1.397 6.990 1.00 68.25 190 ARG A CA 1
ATOM 1456 C C . ARG A 1 190 ? 6.675 -1.259 5.916 1.00 68.25 190 ARG A C 1
ATOM 1458 O O . ARG A 1 190 ? 5.803 -2.129 5.837 1.00 68.25 190 ARG A O 1
ATOM 1465 N N . GLY A 1 191 ? 6.727 -0.188 5.125 1.00 71.62 191 GLY A N 1
ATOM 1466 C CA . GLY A 1 191 ? 5.818 -0.000 3.994 1.00 71.62 191 GLY A CA 1
ATOM 1467 C C . GLY A 1 191 ? 5.886 -1.193 3.037 1.00 71.62 191 GLY A C 1
ATOM 1468 O O . GLY A 1 191 ? 6.955 -1.753 2.810 1.00 71.62 191 GLY A O 1
ATOM 1469 N N . ALA A 1 192 ? 4.735 -1.618 2.518 1.00 82.62 192 ALA A N 1
ATOM 1470 C CA . ALA A 1 192 ? 4.669 -2.664 1.503 1.00 82.62 192 ALA A CA 1
ATOM 1471 C C . ALA A 1 192 ? 4.541 -2.006 0.131 1.00 82.62 192 ALA A C 1
ATOM 1473 O O . ALA A 1 192 ? 3.586 -1.258 -0.089 1.00 82.62 192 ALA A O 1
ATOM 1474 N N . ASN A 1 193 ? 5.480 -2.294 -0.771 1.00 90.75 193 ASN A N 1
ATOM 1475 C CA . ASN A 1 193 ? 5.480 -1.746 -2.123 1.00 90.75 193 ASN A CA 1
ATOM 1476 C C . ASN A 1 193 ? 5.459 -2.855 -3.169 1.00 90.75 193 ASN A C 1
ATOM 1478 O O . ASN A 1 193 ? 6.046 -3.920 -2.969 1.00 90.75 193 ASN A O 1
ATOM 1482 N N . MET A 1 194 ? 4.800 -2.594 -4.292 1.00 92.75 194 MET A N 1
ATOM 1483 C CA . MET A 1 194 ? 4.800 -3.464 -5.459 1.00 92.75 194 MET A CA 1
ATOM 1484 C C . MET A 1 194 ? 5.151 -2.667 -6.709 1.00 92.75 194 MET A C 1
ATOM 1486 O O . MET A 1 194 ? 4.529 -1.648 -6.986 1.00 92.75 194 MET A O 1
ATOM 1490 N N . GLY A 1 195 ? 6.135 -3.137 -7.466 1.00 93.44 195 GLY A N 1
ATOM 1491 C CA . GLY A 1 195 ? 6.517 -2.578 -8.757 1.00 93.44 195 GLY A CA 1
ATOM 1492 C C . GLY A 1 195 ? 6.124 -3.536 -9.868 1.00 93.44 195 GLY A C 1
ATOM 1493 O O . GLY A 1 195 ? 6.390 -4.734 -9.769 1.00 93.44 195 GLY A O 1
ATOM 1494 N N . VAL A 1 196 ? 5.501 -3.016 -10.921 1.00 92.62 196 VAL A N 1
ATOM 1495 C CA . VAL A 1 196 ? 5.152 -3.794 -12.110 1.00 92.62 196 VAL A CA 1
ATOM 1496 C C . VAL A 1 196 ? 5.780 -3.182 -13.349 1.00 92.62 196 VAL A C 1
ATOM 1498 O O . VAL A 1 196 ? 5.653 -1.977 -13.584 1.00 92.62 196 VAL A O 1
ATOM 1501 N N . LEU A 1 197 ? 6.412 -4.030 -14.158 1.00 92.00 197 LEU A N 1
ATOM 1502 C CA . LEU A 1 197 ? 6.887 -3.684 -15.493 1.00 92.00 197 LEU A CA 1
ATOM 1503 C C . LEU A 1 197 ? 6.284 -4.648 -16.514 1.00 92.00 197 LEU A C 1
ATOM 1505 O O . LEU A 1 197 ? 6.250 -5.858 -16.290 1.00 92.00 197 LEU A O 1
ATOM 1509 N N . ARG A 1 198 ? 5.752 -4.117 -17.614 1.00 90.44 198 ARG A N 1
ATOM 1510 C CA . ARG A 1 198 ? 5.167 -4.932 -18.678 1.00 90.44 198 ARG A CA 1
ATOM 1511 C C . ARG A 1 198 ? 6.236 -5.736 -19.409 1.00 90.44 198 ARG A C 1
ATOM 1513 O O . ARG A 1 198 ? 7.351 -5.265 -19.604 1.00 90.44 198 ARG A O 1
ATOM 1520 N N . VAL A 1 199 ? 5.850 -6.923 -19.861 1.00 89.69 199 VAL A N 1
ATOM 1521 C CA . VAL A 1 199 ? 6.735 -7.871 -20.548 1.00 89.69 199 VAL A CA 1
ATOM 1522 C C . VAL A 1 199 ? 7.255 -7.371 -21.896 1.00 89.69 199 VAL A C 1
ATOM 1524 O O . VAL A 1 199 ? 8.285 -7.833 -22.361 1.00 89.69 199 VAL A O 1
ATOM 1527 N N . ASP A 1 200 ? 6.566 -6.417 -22.525 1.00 88.19 200 ASP A N 1
ATOM 1528 C CA . ASP A 1 200 ? 7.016 -5.791 -23.767 1.00 88.19 200 ASP A CA 1
ATOM 1529 C C . ASP A 1 200 ? 8.007 -4.638 -23.547 1.00 88.19 200 ASP A C 1
ATOM 1531 O O . ASP A 1 200 ? 8.558 -4.131 -24.515 1.00 88.19 200 ASP A O 1
ATOM 1535 N N . HIS A 1 201 ? 8.286 -4.226 -22.307 1.00 91.12 201 HIS A N 1
ATOM 1536 C CA . HIS A 1 201 ? 9.187 -3.106 -22.043 1.00 91.12 201 HIS A CA 1
ATOM 1537 C C . HIS A 1 201 ? 10.662 -3.459 -22.359 1.00 91.12 201 HIS A C 1
ATOM 1539 O O . HIS A 1 201 ? 11.125 -4.505 -21.910 1.00 91.12 201 HIS A O 1
ATOM 1545 N N . PRO A 1 202 ? 11.459 -2.587 -23.020 1.00 93.25 202 PRO A N 1
ATOM 1546 C CA . PRO A 1 202 ? 12.860 -2.889 -23.367 1.00 93.25 202 PRO A CA 1
ATOM 1547 C C . PRO A 1 202 ? 13.774 -3.220 -22.183 1.00 93.25 202 PRO A C 1
ATOM 1549 O O . PRO A 1 202 ? 14.710 -3.996 -22.320 1.00 93.25 202 PRO A O 1
ATOM 1552 N N . ASP A 1 203 ? 13.477 -2.673 -21.004 1.00 93.50 203 ASP A N 1
ATOM 1553 C CA . ASP A 1 203 ? 14.213 -2.969 -19.764 1.00 93.50 203 ASP A CA 1
ATOM 1554 C C . ASP A 1 203 ? 13.634 -4.152 -18.962 1.00 93.50 203 ASP A C 1
ATOM 1556 O O . ASP A 1 203 ? 13.877 -4.257 -17.759 1.00 93.50 203 ASP A O 1
ATOM 1560 N N . ILE A 1 204 ? 12.830 -5.028 -19.576 1.00 91.75 204 ILE A N 1
ATOM 1561 C CA . ILE A 1 204 ? 12.226 -6.163 -18.864 1.00 91.75 204 ILE A CA 1
ATOM 1562 C C . ILE A 1 204 ? 13.271 -7.139 -18.317 1.00 91.75 204 ILE A C 1
ATOM 1564 O O . ILE A 1 204 ? 13.125 -7.613 -17.192 1.00 91.75 204 ILE A O 1
ATOM 1568 N N . GLU A 1 205 ? 14.348 -7.395 -19.058 1.00 90.19 205 GLU A N 1
ATOM 1569 C CA . GLU A 1 205 ? 15.423 -8.302 -18.633 1.00 90.19 205 GLU A CA 1
ATOM 1570 C C . GLU A 1 205 ? 16.172 -7.766 -17.403 1.00 90.19 205 GLU A C 1
ATOM 1572 O O . GLU A 1 205 ? 16.400 -8.490 -16.428 1.00 90.19 205 GLU A O 1
ATOM 1577 N N . ASP A 1 206 ? 16.473 -6.464 -17.393 1.00 90.75 206 ASP A N 1
ATOM 1578 C CA . ASP A 1 206 ? 17.031 -5.781 -16.222 1.00 90.75 206 ASP A CA 1
ATOM 1579 C C . ASP A 1 206 ? 16.070 -5.855 -15.031 1.00 90.75 206 ASP A C 1
ATOM 1581 O O . ASP A 1 206 ? 16.493 -6.003 -13.886 1.00 90.75 206 ASP A O 1
ATOM 1585 N N . PHE A 1 207 ? 14.764 -5.737 -15.279 1.00 91.56 207 PHE A N 1
ATOM 1586 C CA . PHE A 1 207 ? 13.751 -5.763 -14.231 1.00 91.56 207 PHE A CA 1
ATOM 1587 C C . PHE A 1 207 ? 13.574 -7.154 -13.615 1.00 91.56 207 PHE A C 1
ATOM 1589 O O . PHE A 1 207 ? 13.471 -7.257 -12.397 1.00 91.56 207 PHE A O 1
ATOM 1596 N N . ILE A 1 208 ? 13.582 -8.240 -14.392 1.00 89.44 208 ILE A N 1
ATOM 1597 C CA . ILE A 1 208 ? 13.465 -9.598 -13.822 1.00 89.44 208 ILE A CA 1
ATOM 1598 C C . ILE A 1 208 ? 14.724 -10.014 -13.050 1.00 89.44 208 ILE A C 1
ATOM 1600 O O . ILE A 1 208 ? 14.639 -10.819 -12.128 1.00 89.44 208 ILE A O 1
ATOM 1604 N N . THR A 1 209 ? 15.881 -9.436 -13.383 1.00 87.88 209 THR A N 1
ATOM 1605 C CA . THR A 1 209 ? 17.162 -9.700 -12.707 1.00 87.88 209 THR A CA 1
ATOM 1606 C C . THR A 1 209 ? 17.486 -8.691 -11.600 1.00 87.88 209 THR A C 1
ATOM 1608 O O . THR A 1 209 ? 18.466 -8.856 -10.872 1.00 87.88 209 THR A O 1
ATOM 1611 N N . CYS A 1 210 ? 16.658 -7.657 -11.392 1.00 85.69 210 CYS A N 1
ATOM 1612 C CA . CYS A 1 210 ? 16.987 -6.559 -10.472 1.00 85.69 210 CYS A CA 1
ATOM 1613 C C . CYS A 1 210 ? 17.078 -6.969 -8.988 1.00 85.69 210 CYS A C 1
ATOM 1615 O O . CYS A 1 210 ? 17.603 -6.205 -8.177 1.00 85.69 210 CYS A O 1
ATOM 1617 N N . LYS A 1 211 ? 16.599 -8.173 -8.651 1.00 83.50 211 LYS A N 1
ATOM 1618 C CA . LYS A 1 211 ? 16.628 -8.780 -7.314 1.00 83.50 211 LYS A CA 1
ATOM 1619 C C . LYS A 1 211 ? 17.614 -9.933 -7.147 1.00 83.50 211 LYS A C 1
ATOM 1621 O O . LYS A 1 211 ? 17.666 -10.523 -6.072 1.00 83.50 211 LYS A O 1
ATOM 1626 N N . THR A 1 212 ? 18.392 -10.270 -8.175 1.00 78.44 212 THR A N 1
ATOM 1627 C CA . THR A 1 212 ? 19.380 -11.357 -8.071 1.00 78.44 212 THR A CA 1
ATOM 1628 C C . THR A 1 212 ? 20.471 -11.041 -7.039 1.00 78.44 212 THR A C 1
ATOM 1630 O O . THR A 1 212 ? 21.006 -11.953 -6.417 1.00 78.44 212 THR A O 1
ATOM 1633 N N . ASP A 1 213 ? 20.762 -9.759 -6.808 1.0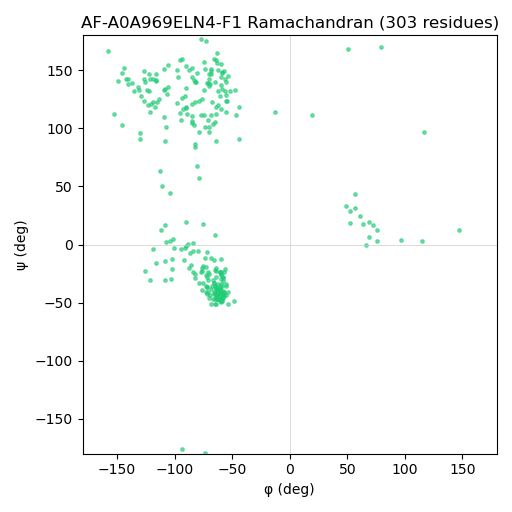0 73.81 213 ASP A N 1
ATOM 1634 C CA . ASP A 1 213 ? 21.513 -9.299 -5.638 1.00 73.81 213 ASP A CA 1
ATOM 1635 C C . ASP A 1 213 ? 20.533 -9.010 -4.488 1.00 73.81 213 ASP A C 1
ATOM 1637 O O . ASP A 1 213 ? 19.739 -8.068 -4.563 1.00 73.81 213 ASP A O 1
ATOM 1641 N N . GLU A 1 214 ? 20.589 -9.824 -3.427 1.00 57.22 214 GLU A N 1
ATOM 1642 C CA . GLU A 1 214 ? 19.656 -9.787 -2.288 1.00 57.22 214 GLU A CA 1
ATOM 1643 C C . GLU A 1 214 ? 19.574 -8.415 -1.596 1.00 57.22 214 GLU A C 1
ATOM 1645 O O . GLU A 1 214 ? 18.577 -8.125 -0.933 1.00 57.22 214 GLU A O 1
ATOM 1650 N N . ASN A 1 215 ? 20.584 -7.553 -1.762 1.00 62.12 215 ASN A N 1
ATOM 1651 C CA . ASN A 1 215 ? 20.628 -6.232 -1.131 1.00 62.12 215 ASN A CA 1
ATOM 1652 C C . ASN A 1 215 ? 20.221 -5.083 -2.063 1.00 62.12 215 ASN A C 1
ATOM 1654 O O . ASN A 1 215 ? 20.170 -3.935 -1.623 1.00 62.12 215 ASN A O 1
ATOM 1658 N N . ALA A 1 216 ? 19.936 -5.354 -3.338 1.00 72.00 216 ALA A N 1
ATOM 1659 C CA . ALA A 1 216 ? 19.689 -4.300 -4.317 1.00 72.00 216 ALA A CA 1
ATOM 1660 C C . ALA A 1 216 ? 18.300 -3.653 -4.189 1.00 72.00 216 ALA A C 1
ATOM 1662 O O . ALA A 1 216 ? 18.181 -2.445 -4.404 1.00 72.00 216 ALA A O 1
ATOM 1663 N N . ILE A 1 217 ? 17.261 -4.454 -3.910 1.00 82.94 217 ILE A N 1
ATOM 1664 C CA . ILE A 1 217 ? 15.854 -4.026 -3.824 1.00 82.94 217 ILE A CA 1
ATOM 1665 C C . ILE A 1 217 ? 15.148 -4.860 -2.749 1.00 82.94 217 ILE A C 1
ATOM 1667 O O . ILE A 1 217 ? 14.793 -6.020 -2.975 1.00 82.94 217 ILE A O 1
ATOM 1671 N N . THR A 1 218 ? 14.926 -4.269 -1.574 1.00 84.88 218 THR A N 1
ATOM 1672 C CA . THR A 1 218 ? 14.455 -5.000 -0.377 1.00 84.88 218 THR A CA 1
ATOM 1673 C C . THR A 1 218 ? 13.074 -4.569 0.120 1.00 84.88 218 THR A C 1
ATOM 1675 O O . THR A 1 218 ? 12.427 -5.301 0.873 1.00 84.88 218 THR A O 1
ATOM 1678 N N . ASN A 1 219 ? 12.587 -3.411 -0.326 1.00 87.50 219 ASN A N 1
ATOM 1679 C CA . ASN A 1 219 ? 11.334 -2.785 0.101 1.00 87.50 219 ASN A CA 1
ATOM 1680 C C . ASN A 1 219 ? 10.203 -2.932 -0.930 1.00 87.50 219 ASN A C 1
ATOM 1682 O O . ASN A 1 219 ? 9.099 -2.426 -0.710 1.00 87.50 219 ASN A O 1
ATOM 1686 N N . PHE A 1 220 ? 10.453 -3.647 -2.030 1.00 89.94 220 PHE A N 1
ATOM 1687 C CA . PHE A 1 220 ? 9.491 -3.923 -3.094 1.00 89.94 220 PHE A CA 1
ATOM 1688 C C . PHE A 1 220 ? 9.274 -5.416 -3.312 1.00 89.94 220 PHE A C 1
ATOM 1690 O O . PHE A 1 220 ? 10.220 -6.195 -3.338 1.00 89.94 220 PHE A O 1
ATOM 1697 N N . ASN A 1 221 ? 8.035 -5.810 -3.595 1.00 90.25 221 ASN A N 1
ATOM 1698 C CA . ASN A 1 221 ? 7.740 -6.968 -4.436 1.00 90.25 221 ASN A CA 1
ATOM 1699 C C . ASN A 1 221 ? 7.777 -6.519 -5.901 1.00 90.25 221 ASN A C 1
ATOM 1701 O O . ASN A 1 221 ? 7.368 -5.400 -6.206 1.00 90.25 221 ASN A O 1
ATOM 1705 N N . ILE A 1 222 ? 8.257 -7.372 -6.802 1.00 89.19 222 ILE A N 1
ATOM 1706 C CA . ILE A 1 222 ? 8.260 -7.068 -8.239 1.00 89.19 222 ILE A CA 1
ATOM 1707 C C . ILE A 1 222 ? 7.368 -8.061 -8.966 1.00 89.19 222 ILE A C 1
ATOM 1709 O O . ILE A 1 222 ? 7.237 -9.214 -8.554 1.00 89.19 222 ILE A O 1
ATOM 1713 N N . SER A 1 223 ? 6.710 -7.627 -10.029 1.00 90.38 223 SER A N 1
ATOM 1714 C CA . SER A 1 223 ? 5.932 -8.524 -10.874 1.00 90.38 223 SER A CA 1
ATOM 1715 C C . SER A 1 223 ? 5.989 -8.105 -12.330 1.00 90.38 223 SER A C 1
ATOM 1717 O O . SER A 1 223 ? 6.066 -6.919 -12.643 1.00 90.38 223 SER A O 1
ATOM 1719 N N . VAL A 1 224 ? 5.930 -9.084 -13.227 1.00 91.31 224 VAL A N 1
ATOM 1720 C CA . VAL A 1 224 ? 5.879 -8.824 -14.666 1.00 91.31 224 VAL A CA 1
ATOM 1721 C C . VAL A 1 224 ? 4.426 -8.715 -15.109 1.00 91.31 224 VAL A C 1
ATOM 1723 O O . VAL A 1 224 ? 3.615 -9.599 -14.828 1.00 91.31 224 VAL A O 1
ATOM 1726 N N . GLY A 1 225 ? 4.096 -7.628 -15.804 1.00 90.75 225 GLY A N 1
ATOM 1727 C CA . GLY A 1 225 ? 2.814 -7.439 -16.475 1.00 90.75 225 GLY A CA 1
ATOM 1728 C C . GLY A 1 225 ? 2.788 -8.206 -17.795 1.00 90.75 225 GLY A C 1
ATOM 1729 O O . GLY A 1 225 ? 3.288 -7.718 -18.805 1.00 90.75 225 GLY A O 1
ATOM 1730 N N . ILE A 1 226 ? 2.217 -9.403 -17.780 1.00 86.75 226 ILE A N 1
ATOM 1731 C CA . ILE A 1 226 ? 2.128 -10.314 -18.921 1.00 86.75 226 ILE A CA 1
ATOM 1732 C C . ILE A 1 226 ? 0.848 -10.054 -19.716 1.00 86.75 226 ILE A C 1
ATOM 1734 O O . ILE A 1 226 ? -0.235 -9.956 -19.140 1.00 86.75 226 ILE A O 1
ATOM 1738 N N . THR A 1 227 ? 0.966 -9.996 -21.040 1.00 84.06 227 THR A N 1
ATOM 1739 C CA . THR A 1 227 ? -0.170 -9.839 -21.957 1.00 84.06 227 THR A CA 1
ATOM 1740 C C . THR A 1 227 ? -0.657 -11.185 -22.486 1.00 84.06 227 THR A C 1
ATOM 1742 O O . THR A 1 227 ? 0.092 -12.166 -22.502 1.00 84.06 227 THR A O 1
ATOM 1745 N N . ASP A 1 228 ? -1.899 -11.244 -22.966 1.00 84.50 228 ASP A N 1
ATOM 1746 C CA . ASP A 1 228 ? -2.405 -12.449 -23.639 1.00 84.50 228 ASP A CA 1
ATOM 1747 C C . ASP A 1 228 ? -1.597 -12.756 -24.918 1.00 84.50 228 ASP A C 1
ATOM 1749 O O . ASP A 1 228 ? -1.337 -13.921 -25.212 1.00 84.50 228 ASP A O 1
ATOM 1753 N N . ALA A 1 229 ? -1.118 -11.727 -25.629 1.00 84.56 229 ALA A N 1
ATOM 1754 C CA . ALA A 1 229 ? -0.242 -11.887 -26.793 1.00 84.56 229 ALA A CA 1
ATOM 1755 C C . ALA A 1 229 ? 1.099 -12.550 -26.432 1.00 84.56 229 ALA A C 1
ATOM 1757 O O . ALA A 1 229 ? 1.532 -13.456 -27.136 1.00 84.56 229 ALA A O 1
ATOM 1758 N N . PHE A 1 230 ? 1.711 -12.172 -25.303 1.00 86.62 230 PHE A N 1
ATOM 1759 C CA . PHE A 1 230 ? 2.924 -12.835 -24.817 1.00 86.62 230 PHE A CA 1
ATOM 1760 C C . PHE A 1 230 ? 2.651 -14.296 -24.465 1.00 86.62 230 PHE A C 1
ATOM 1762 O O . PHE A 1 230 ? 3.413 -15.183 -24.833 1.00 86.62 230 PHE A O 1
ATOM 1769 N N . MET A 1 231 ? 1.533 -14.569 -23.785 1.00 89.44 231 MET A N 1
ATOM 1770 C CA . MET A 1 231 ? 1.156 -15.947 -23.463 1.00 89.44 231 MET A CA 1
ATOM 1771 C C . MET A 1 231 ? 0.956 -16.794 -24.723 1.00 89.44 231 MET A C 1
ATOM 1773 O O . MET A 1 231 ? 1.300 -17.973 -24.706 1.00 89.44 231 MET A O 1
ATOM 1777 N N . GLN A 1 232 ? 0.417 -16.215 -25.799 1.00 89.81 232 GLN A N 1
ATOM 1778 C CA . GLN A 1 232 ? 0.262 -16.909 -27.074 1.00 89.81 232 GLN A CA 1
ATOM 1779 C C . GLN A 1 232 ? 1.612 -17.177 -27.747 1.00 89.81 232 GLN A C 1
ATOM 1781 O O . GLN A 1 232 ? 1.830 -18.303 -28.187 1.00 89.81 232 GLN A O 1
ATOM 1786 N N . ALA A 1 233 ? 2.519 -16.194 -27.759 1.00 86.81 233 ALA A N 1
ATOM 1787 C CA . ALA A 1 233 ? 3.871 -16.360 -28.293 1.00 86.81 233 ALA A CA 1
ATOM 1788 C C . ALA A 1 233 ? 4.624 -17.489 -27.568 1.00 86.81 233 ALA A C 1
ATOM 1790 O O . ALA A 1 233 ? 5.179 -18.375 -28.207 1.00 86.81 233 ALA A O 1
ATOM 1791 N N . VAL A 1 234 ? 4.526 -17.551 -26.233 1.00 88.81 234 VAL A N 1
ATOM 1792 C CA . VAL A 1 234 ? 5.107 -18.644 -25.430 1.00 88.81 234 VAL A CA 1
ATOM 1793 C C . VAL A 1 234 ? 4.501 -20.008 -25.776 1.00 88.81 234 VAL A C 1
ATOM 1795 O O . VAL A 1 234 ? 5.215 -21.003 -25.823 1.00 88.81 234 VAL A O 1
ATOM 1798 N N . VAL A 1 235 ? 3.184 -20.087 -26.002 1.00 92.19 235 VAL A N 1
ATOM 1799 C CA . VAL A 1 235 ? 2.521 -21.346 -26.397 1.00 92.19 235 VAL A CA 1
ATOM 1800 C C . VAL A 1 235 ? 2.970 -21.810 -27.783 1.00 92.19 235 VAL A C 1
ATOM 1802 O O . VAL A 1 235 ? 3.047 -23.015 -28.018 1.00 92.19 235 VAL A O 1
ATOM 1805 N N . ASN A 1 236 ? 3.256 -20.868 -28.679 1.00 93.56 236 ASN A N 1
ATOM 1806 C CA . ASN A 1 236 ? 3.651 -21.137 -30.057 1.00 93.56 236 ASN A CA 1
ATOM 1807 C C . ASN A 1 236 ? 5.173 -21.267 -30.257 1.00 93.56 236 ASN A C 1
ATOM 1809 O O . ASN A 1 236 ? 5.581 -21.571 -31.374 1.00 93.56 236 ASN A O 1
ATOM 1813 N N . ASP A 1 237 ? 5.983 -21.065 -29.210 1.00 90.44 237 ASP A N 1
ATOM 1814 C CA . ASP A 1 237 ? 7.453 -20.989 -29.293 1.00 90.44 237 ASP A CA 1
ATOM 1815 C C . ASP A 1 237 ? 7.930 -19.895 -30.276 1.00 90.44 237 ASP A C 1
ATOM 1817 O O . ASP A 1 237 ? 8.802 -20.106 -31.115 1.00 90.44 237 ASP A O 1
ATOM 1821 N N . GLU A 1 238 ? 7.289 -18.723 -30.207 1.00 90.31 238 GLU A N 1
ATOM 1822 C CA . GLU A 1 238 ? 7.570 -17.554 -31.049 1.00 90.31 238 GLU A CA 1
ATOM 1823 C C . GLU A 1 238 ? 8.479 -16.537 -30.338 1.00 90.31 238 GLU A C 1
ATOM 1825 O O . GLU A 1 238 ? 8.415 -16.361 -29.116 1.00 90.31 238 GLU A O 1
ATOM 1830 N N . ASP A 1 239 ? 9.273 -15.806 -31.126 1.00 87.69 239 ASP A N 1
ATOM 1831 C CA . ASP A 1 239 ? 10.040 -14.654 -30.645 1.00 87.69 239 ASP A CA 1
ATOM 1832 C C . ASP A 1 239 ? 9.111 -13.538 -30.128 1.00 87.69 239 ASP A C 1
ATOM 1834 O O . ASP A 1 239 ? 7.989 -13.350 -30.608 1.00 87.69 239 ASP A O 1
ATOM 1838 N N . TRP A 1 240 ? 9.588 -12.762 -29.148 1.00 89.56 240 TRP A N 1
ATOM 1839 C CA . TRP A 1 240 ? 8.824 -11.671 -28.539 1.00 89.56 240 TRP A CA 1
ATOM 1840 C C . TRP A 1 240 ? 9.518 -10.317 -28.689 1.00 89.56 240 TRP A C 1
ATOM 1842 O O . TRP A 1 240 ? 10.619 -10.105 -28.178 1.00 89.56 240 TRP A O 1
ATOM 1852 N N . ASP A 1 241 ? 8.833 -9.372 -29.332 1.00 86.38 241 ASP A N 1
ATOM 1853 C CA . ASP A 1 241 ? 9.363 -8.031 -29.566 1.00 86.38 241 ASP A CA 1
ATOM 1854 C C . ASP A 1 241 ? 9.267 -7.140 -28.323 1.00 86.38 241 ASP A C 1
ATOM 1856 O O . ASP A 1 241 ? 8.183 -6.847 -27.802 1.00 86.38 241 ASP A O 1
ATOM 1860 N N . LEU A 1 242 ? 10.419 -6.612 -27.907 1.00 88.25 242 LEU A N 1
ATOM 1861 C CA . LEU A 1 242 ? 10.489 -5.554 -26.909 1.00 88.25 242 LEU A CA 1
ATOM 1862 C C . LEU A 1 242 ? 10.253 -4.194 -27.569 1.00 88.25 242 LEU A C 1
ATOM 1864 O O . LEU A 1 242 ? 10.971 -3.775 -28.478 1.00 88.25 242 LEU A O 1
ATOM 1868 N N . ARG A 1 243 ? 9.250 -3.472 -27.081 1.00 85.00 243 ARG A N 1
ATOM 1869 C CA . ARG A 1 243 ? 8.806 -2.186 -27.612 1.00 85.00 243 ARG A CA 1
ATOM 1870 C C . ARG A 1 243 ? 8.513 -1.204 -26.490 1.00 85.00 243 ARG A C 1
ATOM 1872 O O . ARG A 1 243 ? 7.874 -1.517 -25.490 1.00 85.00 243 ARG A O 1
ATOM 1879 N N . PHE A 1 244 ? 8.916 0.037 -26.709 1.00 80.94 244 PHE A N 1
ATOM 1880 C CA . PHE A 1 244 ? 8.453 1.159 -25.912 1.00 80.94 244 PHE A CA 1
ATOM 1881 C C . PHE A 1 244 ? 7.660 2.086 -26.832 1.00 80.94 244 PHE A C 1
ATOM 1883 O O . PHE A 1 244 ? 8.207 2.494 -27.860 1.00 80.94 244 PHE A O 1
ATOM 1890 N N . PRO A 1 245 ? 6.383 2.385 -26.534 1.00 67.19 245 PRO A N 1
ATOM 1891 C CA . PRO A 1 245 ? 5.621 3.298 -27.369 1.00 67.19 245 PRO A CA 1
ATOM 1892 C C . PRO A 1 245 ? 6.327 4.652 -27.426 1.00 67.19 245 PRO A C 1
ATOM 1894 O O . PRO A 1 245 ? 6.757 5.179 -26.399 1.00 67.19 245 PRO A O 1
ATOM 1897 N N . ASP A 1 246 ? 6.458 5.221 -28.625 1.00 57.06 246 ASP A N 1
ATOM 1898 C CA . ASP A 1 246 ? 6.976 6.578 -28.755 1.00 57.06 246 ASP A CA 1
ATOM 1899 C C . ASP A 1 246 ? 5.980 7.530 -28.088 1.00 57.06 246 ASP A C 1
ATOM 1901 O O . ASP A 1 246 ? 4.907 7.815 -28.619 1.00 57.06 246 ASP A O 1
ATOM 1905 N N . VAL A 1 247 ? 6.339 8.032 -26.909 1.00 50.19 247 VAL A N 1
ATOM 1906 C CA . VAL A 1 247 ? 5.547 9.014 -26.155 1.00 50.19 247 VAL A CA 1
ATOM 1907 C C . VAL A 1 247 ? 5.327 10.321 -26.934 1.00 50.19 247 VAL A C 1
ATOM 1909 O O . VAL A 1 247 ? 4.484 11.130 -26.547 1.00 50.19 247 VAL A O 1
ATOM 1912 N N . ASN A 1 248 ? 6.046 10.539 -28.045 1.00 41.47 248 ASN A N 1
ATOM 1913 C CA . ASN A 1 248 ? 5.829 11.657 -28.963 1.00 41.47 248 ASN A CA 1
ATOM 1914 C C . ASN A 1 248 ? 4.864 11.339 -30.111 1.00 41.47 248 ASN A C 1
ATOM 1916 O O . ASN A 1 248 ? 4.415 12.285 -30.772 1.00 41.47 248 ASN A O 1
ATOM 1920 N N . ALA A 1 249 ? 4.534 10.064 -30.347 1.00 44.81 249 ALA A N 1
ATOM 1921 C CA . ALA A 1 249 ? 3.545 9.672 -31.337 1.00 44.81 249 ALA A CA 1
ATOM 1922 C C . ALA A 1 249 ? 2.191 10.298 -30.984 1.00 44.81 249 ALA A C 1
ATOM 1924 O O . ALA A 1 249 ? 1.764 10.327 -29.827 1.00 44.81 249 ALA A O 1
ATOM 1925 N N . SER A 1 250 ? 1.505 10.818 -32.002 1.00 40.00 250 SER A N 1
ATOM 1926 C CA . SER A 1 250 ? 0.224 11.520 -31.840 1.00 40.00 250 SER A CA 1
ATOM 1927 C C . SER A 1 250 ? -0.852 10.673 -31.144 1.00 40.00 250 SER A C 1
ATOM 1929 O O . SER A 1 250 ? -1.736 11.227 -30.502 1.00 40.00 250 SER A O 1
ATOM 1931 N N . GLU A 1 251 ? -0.726 9.347 -31.202 1.00 41.84 251 GLU A N 1
ATOM 1932 C CA . GLU A 1 251 ? -1.614 8.366 -30.572 1.00 41.84 251 GLU A CA 1
ATOM 1933 C C . GLU A 1 251 ? -1.500 8.320 -29.036 1.00 41.84 251 GLU A C 1
ATOM 1935 O O . GLU A 1 251 ? -2.462 7.943 -28.370 1.00 41.84 251 GLU A O 1
ATOM 1940 N N . TYR A 1 252 ? -0.360 8.747 -28.474 1.00 40.84 252 TYR A N 1
ATOM 1941 C CA . TYR A 1 252 ? -0.100 8.804 -27.028 1.00 40.84 252 TYR A CA 1
ATOM 1942 C C . TYR A 1 252 ? -0.217 10.221 -26.441 1.00 40.84 252 TYR A C 1
ATOM 1944 O O . TYR A 1 252 ? -0.316 10.385 -25.221 1.00 40.84 252 TYR A O 1
ATOM 1952 N N . ARG A 1 253 ? -0.273 11.261 -27.288 1.00 37.66 253 ARG A N 1
ATOM 1953 C CA . ARG A 1 253 ? -0.581 12.633 -26.857 1.00 37.66 253 ARG A CA 1
ATOM 1954 C C . ARG A 1 253 ? -2.057 12.727 -26.466 1.00 37.66 253 ARG A C 1
ATOM 1956 O O . ARG A 1 253 ? -2.928 12.740 -27.327 1.00 37.66 253 ARG A O 1
ATOM 1963 N N . GLY A 1 254 ? -2.332 12.829 -25.166 1.00 40.44 254 GLY A N 1
ATOM 1964 C CA . GLY A 1 254 ? -3.688 13.036 -24.639 1.00 40.44 254 GLY A CA 1
ATOM 1965 C C . GLY A 1 254 ? -4.248 11.889 -23.799 1.00 40.44 254 GLY A C 1
ATOM 1966 O O . GLY A 1 254 ? -5.373 12.003 -23.326 1.00 40.44 254 GLY A O 1
ATOM 1967 N N . VAL A 1 255 ? -3.478 10.823 -23.543 1.00 40.81 255 VAL A N 1
ATOM 1968 C CA . VAL A 1 255 ? -3.840 9.820 -22.524 1.00 40.81 255 VAL A CA 1
ATOM 1969 C C . VAL A 1 255 ? -3.459 10.358 -21.136 1.00 40.81 255 VAL A C 1
ATOM 1971 O O . VAL A 1 255 ? -2.510 9.904 -20.490 1.00 40.81 255 VAL A O 1
ATOM 1974 N N . GLN A 1 256 ? -4.169 11.405 -20.710 1.00 39.41 256 GLN A N 1
ATOM 1975 C CA . GLN A 1 256 ? -4.249 11.777 -19.299 1.00 39.41 256 GLN A CA 1
ATOM 1976 C C . GLN A 1 256 ? -5.076 10.704 -18.587 1.00 39.41 256 GLN A C 1
ATOM 1978 O O . GLN A 1 256 ? -5.989 10.134 -19.184 1.00 39.41 256 GLN A O 1
ATOM 1983 N N . GLY A 1 257 ? -4.689 10.366 -17.354 1.00 40.88 257 GLY A N 1
ATOM 1984 C CA . GLY A 1 257 ? -5.422 9.399 -16.541 1.00 40.88 257 GLY A CA 1
ATOM 1985 C C . GLY A 1 257 ? -6.914 9.719 -16.567 1.00 40.88 257 GLY A C 1
ATOM 1986 O O . GLY A 1 257 ? -7.283 10.883 -16.458 1.00 40.88 257 GLY A O 1
ATOM 1987 N N . ASP A 1 258 ? -7.723 8.685 -16.788 1.00 35.47 258 ASP A N 1
ATOM 1988 C CA . ASP A 1 258 ? -9.183 8.759 -16.832 1.00 35.47 258 ASP A CA 1
ATOM 1989 C C . ASP A 1 258 ? -9.700 9.627 -15.673 1.00 35.47 258 ASP A C 1
ATOM 1991 O O . ASP A 1 258 ? -9.474 9.310 -14.504 1.00 35.47 258 ASP A O 1
ATOM 1995 N N . ASP A 1 259 ? -10.374 10.727 -16.006 1.00 33.09 259 ASP A N 1
ATOM 1996 C CA . ASP A 1 259 ? -11.047 11.634 -15.072 1.00 33.09 259 ASP A CA 1
ATOM 1997 C C . ASP A 1 259 ? -12.367 11.040 -14.541 1.00 33.09 259 ASP A C 1
ATOM 1999 O O . ASP A 1 259 ? -13.220 11.744 -14.001 1.00 33.09 259 ASP A O 1
ATOM 2003 N N . GLY A 1 260 ? -12.542 9.722 -14.670 1.00 31.45 260 GLY A N 1
ATOM 2004 C CA . GLY A 1 260 ? -13.724 8.997 -14.228 1.00 31.45 260 GLY A CA 1
ATOM 2005 C C . GLY A 1 260 ? -14.921 9.185 -15.159 1.00 31.45 260 GLY A C 1
ATOM 2006 O O . GLY A 1 260 ? -16.033 8.806 -14.791 1.00 31.45 260 GLY A O 1
ATOM 2007 N N . SER A 1 261 ? -14.727 9.743 -16.362 1.00 27.84 261 SER A N 1
ATOM 2008 C CA . SER A 1 261 ? -15.803 10.074 -17.299 1.00 27.84 261 SER A CA 1
ATOM 2009 C C . SER A 1 261 ? -15.929 9.104 -18.486 1.00 27.84 261 SER A C 1
ATOM 2011 O O . SER A 1 261 ? -16.173 9.497 -19.620 1.00 27.84 261 SER A O 1
ATOM 2013 N N . GLY A 1 262 ? -15.853 7.791 -18.249 1.00 32.38 262 GLY A N 1
ATOM 2014 C CA . GLY A 1 262 ? -16.605 6.790 -19.029 1.00 32.38 262 GLY A CA 1
ATOM 2015 C C . GLY A 1 262 ? -16.498 6.806 -20.569 1.00 32.38 262 GLY A C 1
ATOM 2016 O O . GLY A 1 262 ? -17.438 6.372 -21.240 1.00 32.38 262 GLY A O 1
ATOM 2017 N N . ARG A 1 263 ? -15.386 7.261 -21.166 1.00 27.22 263 ARG A N 1
ATOM 2018 C CA . ARG A 1 263 ? -15.089 7.075 -22.601 1.00 27.22 263 ARG A CA 1
ATOM 2019 C C . ARG A 1 263 ? -13.682 6.521 -22.789 1.00 27.22 263 ARG A C 1
ATOM 2021 O O . ARG A 1 263 ? -12.685 7.227 -22.821 1.00 27.22 263 ARG A O 1
ATOM 2028 N N . SER A 1 264 ? -13.650 5.204 -22.930 1.00 30.73 264 SER A N 1
ATOM 2029 C CA . SER A 1 264 ? -12.478 4.342 -23.002 1.00 30.73 264 SER A CA 1
ATOM 2030 C C . SER A 1 264 ? -11.579 4.592 -24.222 1.00 30.73 264 SER A C 1
ATOM 2032 O O . SER A 1 264 ? -11.956 4.285 -25.356 1.00 30.73 264 SER A O 1
ATOM 2034 N N . ARG A 1 265 ? -10.327 4.984 -23.965 1.00 29.62 265 ARG A N 1
ATOM 2035 C CA . ARG A 1 265 ? -9.151 4.470 -24.682 1.00 29.62 265 ARG A CA 1
ATOM 2036 C C . ARG A 1 265 ? -8.202 3.878 -23.641 1.00 29.62 265 ARG A C 1
ATOM 2038 O O . ARG A 1 265 ? -7.820 4.557 -22.701 1.00 29.62 265 ARG A O 1
ATOM 2045 N N . TRP A 1 266 ? -7.947 2.584 -23.808 1.00 30.77 266 TRP A N 1
ATOM 2046 C CA . TRP A 1 266 ? -7.105 1.673 -23.026 1.00 30.77 266 TRP A CA 1
ATOM 2047 C C . TRP A 1 266 ? -6.149 2.330 -22.006 1.00 30.77 266 TRP A C 1
ATOM 2049 O O . TRP A 1 266 ? -5.193 3.008 -22.378 1.00 30.77 266 TRP A O 1
ATOM 2059 N N . ASN A 1 267 ? -6.399 2.075 -20.717 1.00 35.50 267 ASN A N 1
ATOM 2060 C CA . ASN A 1 267 ? -5.526 2.435 -19.601 1.00 35.50 267 ASN A CA 1
ATOM 2061 C C . ASN A 1 267 ? -4.886 1.149 -19.031 1.00 35.50 267 ASN A C 1
ATOM 2063 O O . ASN A 1 267 ? -5.604 0.351 -18.424 1.00 35.50 267 ASN A O 1
ATOM 2067 N N . PRO A 1 268 ? -3.571 0.920 -19.207 1.00 38.91 268 PRO A N 1
ATOM 2068 C CA . PRO A 1 268 ? -2.897 -0.275 -18.697 1.00 38.91 268 PRO A CA 1
ATOM 2069 C C . PRO A 1 268 ? -2.720 -0.297 -17.169 1.00 38.91 268 PRO A C 1
ATOM 2071 O O . PRO A 1 268 ? -2.300 -1.324 -16.641 1.00 38.91 268 PRO A O 1
ATOM 2074 N N . ASP A 1 269 ? -3.049 0.791 -16.461 1.00 37.91 269 ASP A N 1
ATOM 2075 C CA . ASP A 1 269 ? -2.888 0.910 -15.004 1.00 37.91 269 ASP A CA 1
ATOM 2076 C C . ASP A 1 269 ? -4.136 0.436 -14.218 1.00 37.91 269 ASP A C 1
ATOM 2078 O O . ASP A 1 269 ? -4.150 0.422 -12.985 1.00 37.91 269 ASP A O 1
ATOM 2082 N N . GLN A 1 270 ? -5.194 0.003 -14.916 1.00 30.98 270 GLN A N 1
ATOM 2083 C CA . GLN A 1 270 ? -6.413 -0.547 -14.315 1.00 30.98 270 GLN A CA 1
ATOM 2084 C C . GLN A 1 270 ? -6.219 -2.033 -13.976 1.00 30.98 270 GLN A C 1
ATOM 2086 O O . GLN A 1 270 ? -6.559 -2.925 -14.749 1.00 30.98 270 GLN A O 1
ATOM 2091 N N . GLY A 1 271 ? -5.670 -2.290 -12.790 1.00 33.47 271 GLY A N 1
ATOM 2092 C CA . GLY A 1 271 ? -5.648 -3.620 -12.187 1.00 33.47 271 GLY A CA 1
ATOM 2093 C C . GLY A 1 271 ? -4.243 -4.172 -11.992 1.00 33.47 271 GLY A C 1
ATOM 2094 O O . GLY A 1 271 ? -3.667 -4.816 -12.868 1.00 33.47 271 GLY A O 1
ATOM 2095 N N . VAL A 1 272 ? -3.737 -4.000 -10.771 1.00 33.66 272 VAL A N 1
ATOM 2096 C CA . VAL A 1 272 ? -2.684 -4.850 -10.218 1.00 33.66 272 VAL A CA 1
ATOM 2097 C C . VAL A 1 272 ? -3.124 -5.314 -8.829 1.00 33.66 272 VAL A C 1
ATOM 2099 O O . VAL A 1 272 ? -2.865 -4.655 -7.823 1.00 33.66 272 VAL A O 1
ATOM 2102 N N . GLN A 1 273 ? -3.796 -6.465 -8.747 1.00 31.67 273 GLN A N 1
ATOM 2103 C CA . GLN A 1 273 ? -3.987 -7.174 -7.476 1.00 31.67 273 GLN A CA 1
ATOM 2104 C C . GLN A 1 273 ? -2.933 -8.272 -7.257 1.00 31.67 273 GLN A C 1
ATOM 2106 O O . GLN A 1 273 ? -2.885 -9.275 -7.960 1.00 31.67 273 GLN A O 1
ATOM 2111 N N . ASN A 1 274 ? -2.106 -8.012 -6.241 1.00 30.25 274 ASN A N 1
ATOM 2112 C CA . ASN A 1 274 ? -1.309 -8.881 -5.367 1.00 30.25 274 ASN A CA 1
ATOM 2113 C C . ASN A 1 274 ? -0.987 -10.324 -5.829 1.00 30.25 274 ASN A C 1
ATOM 2115 O O . ASN A 1 274 ? -1.838 -11.212 -5.754 1.00 30.25 274 ASN A O 1
ATOM 2119 N N . CYS A 1 275 ? 0.292 -10.603 -6.121 1.00 25.80 275 CYS A N 1
ATOM 2120 C CA . CYS A 1 275 ? 0.845 -11.962 -6.059 1.00 25.80 275 CYS A CA 1
ATOM 2121 C C . CYS A 1 275 ? 2.362 -11.982 -5.781 1.00 25.80 275 CYS A C 1
ATOM 2123 O O . CYS A 1 275 ? 3.142 -11.620 -6.646 1.00 25.80 275 CYS A O 1
ATOM 2125 N N . ALA A 1 276 ? 2.721 -12.486 -4.589 1.00 29.38 276 ALA A N 1
ATOM 2126 C CA . ALA A 1 276 ? 4.028 -13.000 -4.142 1.00 29.38 276 ALA A CA 1
ATOM 2127 C C . ALA A 1 276 ? 5.294 -12.129 -4.356 1.00 29.38 276 ALA A C 1
ATOM 2129 O O . ALA A 1 276 ? 5.282 -11.080 -4.982 1.00 29.38 276 ALA A O 1
ATOM 2130 N N . ARG A 1 277 ? 6.404 -12.533 -3.715 1.00 49.00 277 ARG A N 1
ATOM 2131 C CA . ARG A 1 277 ? 7.673 -11.767 -3.650 1.00 49.00 277 ARG A CA 1
ATOM 2132 C C . ARG A 1 277 ? 8.289 -11.479 -5.031 1.00 49.00 277 ARG A C 1
ATOM 2134 O O . ARG A 1 277 ? 8.964 -10.457 -5.192 1.00 49.00 277 ARG A O 1
ATOM 2141 N N . GLU A 1 278 ? 7.974 -12.347 -5.988 1.00 48.91 278 GLU A N 1
ATOM 2142 C CA . GLU A 1 278 ? 8.089 -12.212 -7.440 1.00 48.91 278 GLU A CA 1
ATOM 2143 C C . GLU A 1 278 ? 6.832 -12.864 -8.038 1.00 48.91 278 GLU A C 1
ATOM 2145 O O . GLU A 1 278 ? 6.382 -13.900 -7.533 1.00 48.91 278 GLU A O 1
ATOM 2150 N N . GLY A 1 279 ? 6.223 -12.259 -9.057 1.00 52.88 279 GLY A N 1
ATOM 2151 C CA . GLY A 1 279 ? 4.920 -12.707 -9.552 1.00 52.88 279 GLY A CA 1
ATOM 2152 C C . GLY A 1 279 ? 4.615 -12.299 -10.987 1.00 52.88 279 GLY A C 1
ATOM 2153 O O . GLY A 1 279 ? 5.284 -11.455 -11.579 1.00 52.88 279 GLY A O 1
ATOM 2154 N N . ILE A 1 280 ? 3.576 -12.913 -11.551 1.00 60.03 280 ILE A N 1
ATOM 2155 C CA . ILE A 1 280 ? 3.002 -12.533 -12.842 1.00 60.03 280 ILE A CA 1
ATOM 2156 C C . ILE A 1 280 ? 1.671 -11.834 -12.593 1.00 60.03 280 ILE A C 1
ATOM 2158 O O . ILE A 1 280 ? 0.797 -12.357 -11.900 1.00 60.03 280 ILE A O 1
ATOM 2162 N N . VAL A 1 281 ? 1.507 -10.670 -13.208 1.00 59.19 281 VAL A N 1
ATOM 2163 C CA . VAL A 1 281 ? 0.250 -9.927 -13.273 1.00 59.19 281 VAL A CA 1
ATOM 2164 C C . VAL A 1 281 ? -0.255 -10.041 -14.705 1.00 59.19 281 VAL A C 1
ATOM 2166 O O . VAL A 1 281 ? 0.526 -9.866 -15.629 1.00 59.19 281 VAL A O 1
ATOM 2169 N N . GLN A 1 282 ? -1.538 -10.347 -14.905 1.00 48.41 282 GLN A N 1
ATOM 2170 C CA . GLN A 1 282 ? -2.171 -10.389 -16.232 1.00 48.41 282 GLN A CA 1
ATOM 2171 C C . GLN A 1 282 ? -3.119 -9.188 -16.380 1.00 48.41 282 GLN A C 1
ATOM 2173 O O . GLN A 1 282 ? -4.290 -9.323 -16.013 1.00 48.41 282 GLN A O 1
ATOM 2178 N N . PRO A 1 283 ? -2.655 -8.018 -16.867 1.00 55.12 283 PRO A N 1
ATOM 2179 C CA . PRO A 1 283 ? -3.468 -6.801 -16.902 1.00 55.12 283 PRO A CA 1
ATOM 2180 C C . PRO A 1 283 ? -4.710 -6.966 -17.785 1.00 55.12 283 PRO A C 1
ATOM 2182 O O . PRO A 1 283 ? -5.803 -6.570 -17.388 1.00 55.12 283 PRO A O 1
ATOM 2185 N N . ASP A 1 284 ? -4.573 -7.659 -18.922 1.00 39.78 284 ASP A N 1
ATOM 2186 C CA . ASP A 1 284 ? -5.662 -7.876 -19.888 1.00 39.78 284 ASP A CA 1
ATOM 2187 C C . ASP A 1 284 ? -6.863 -8.601 -19.253 1.00 39.78 284 ASP A C 1
ATOM 2189 O O . ASP A 1 284 ? -8.023 -8.283 -19.519 1.00 39.78 284 ASP A O 1
ATOM 2193 N N . ARG A 1 285 ? -6.592 -9.529 -18.328 1.00 43.84 285 ARG A N 1
ATOM 2194 C CA . ARG A 1 285 ? -7.632 -10.287 -17.618 1.00 43.84 285 ARG A CA 1
ATOM 2195 C C . ARG A 1 285 ? -8.208 -9.553 -16.415 1.00 43.84 285 ARG A C 1
ATOM 2197 O O . ARG A 1 285 ? -9.333 -9.858 -16.030 1.00 43.84 285 ARG A O 1
ATOM 2204 N N . GLN A 1 286 ? -7.468 -8.612 -15.826 1.00 44.91 286 GLN A N 1
ATOM 2205 C CA . GLN A 1 286 ? -7.986 -7.753 -14.754 1.00 44.91 286 GLN A CA 1
ATOM 2206 C C . GLN A 1 286 ? -8.921 -6.672 -15.312 1.00 44.91 286 GLN A C 1
ATOM 2208 O O . GLN A 1 286 ? -9.920 -6.352 -14.674 1.00 44.91 286 GLN A O 1
ATOM 2213 N N . ALA A 1 287 ? -8.660 -6.191 -16.531 1.00 41.66 287 ALA A N 1
ATOM 2214 C CA . ALA A 1 287 ? -9.527 -5.248 -17.233 1.00 41.66 287 ALA A CA 1
ATOM 2215 C C . ALA A 1 287 ? -10.835 -5.887 -17.748 1.00 41.66 287 ALA A C 1
ATOM 2217 O O . ALA A 1 287 ? -11.852 -5.204 -17.878 1.00 41.66 287 ALA A O 1
ATOM 2218 N N . SER A 1 288 ? -10.849 -7.200 -18.018 1.00 35.53 288 SER A N 1
ATOM 2219 C CA . SER A 1 288 ? -12.070 -7.921 -18.395 1.00 35.53 288 SER A CA 1
ATOM 2220 C C . SER A 1 288 ? -12.847 -8.368 -17.147 1.00 35.53 288 SER A C 1
ATOM 2222 O O . SER A 1 288 ? -12.494 -9.350 -16.499 1.00 35.53 288 SER A O 1
ATOM 2224 N N . THR A 1 289 ? -13.948 -7.698 -16.809 1.00 36.06 289 THR A N 1
ATOM 2225 C CA . THR A 1 289 ? -14.788 -7.969 -15.619 1.00 36.06 289 THR A CA 1
ATOM 2226 C C . THR A 1 289 ? -15.505 -9.334 -15.599 1.00 36.06 289 THR A C 1
ATOM 2228 O O . THR A 1 289 ? -16.302 -9.602 -14.699 1.00 36.06 289 THR A O 1
ATOM 2231 N N . SER A 1 290 ? -15.216 -10.255 -16.526 1.00 29.78 290 SER A N 1
ATOM 2232 C CA . SER A 1 290 ? -15.704 -11.635 -16.438 1.00 29.78 290 SER A CA 1
ATOM 2233 C C . SER A 1 290 ? -14.765 -12.463 -15.559 1.00 29.78 290 SER A C 1
ATOM 2235 O O . SER A 1 290 ? -13.637 -12.745 -15.958 1.00 29.78 290 SER A O 1
ATOM 2237 N N . GLN A 1 291 ? -15.233 -12.861 -14.373 1.00 30.17 291 GLN A N 1
ATOM 2238 C CA . GLN A 1 291 ? -14.553 -13.744 -13.419 1.00 30.17 291 GLN A CA 1
ATOM 2239 C C . GLN A 1 291 ? -13.901 -14.967 -14.100 1.00 30.17 291 GLN A C 1
ATOM 2241 O O . GLN A 1 291 ? -14.502 -16.035 -14.219 1.00 30.17 291 GLN A O 1
ATOM 2246 N N . ARG A 1 292 ? -12.636 -14.858 -14.508 1.00 29.06 292 ARG A N 1
ATOM 2247 C CA . ARG A 1 292 ? -11.784 -16.008 -14.820 1.00 29.06 292 ARG A CA 1
ATOM 2248 C C . ARG A 1 292 ? -10.636 -15.988 -13.830 1.00 29.06 292 ARG A C 1
ATOM 2250 O O . ARG A 1 292 ? -9.890 -15.020 -13.753 1.00 29.06 292 ARG A O 1
ATOM 2257 N N . ARG A 1 293 ? -10.539 -17.053 -13.029 1.00 25.06 293 ARG A N 1
ATOM 2258 C CA . ARG A 1 293 ? -9.496 -17.251 -12.012 1.00 25.06 293 ARG A CA 1
ATOM 2259 C C . ARG A 1 293 ? -8.122 -16.941 -12.617 1.00 25.06 293 ARG A C 1
ATOM 2261 O O . ARG A 1 293 ? -7.660 -17.693 -13.475 1.00 25.06 293 ARG A O 1
ATOM 2268 N N . ALA A 1 294 ? -7.481 -15.862 -12.170 1.00 28.89 294 ALA A N 1
ATOM 2269 C CA . ALA A 1 294 ? -6.088 -15.589 -12.493 1.00 28.89 294 ALA A CA 1
ATOM 2270 C C . ALA A 1 294 ? -5.243 -16.759 -11.964 1.00 28.89 294 ALA A C 1
ATOM 2272 O O . ALA A 1 294 ? -5.250 -17.054 -10.768 1.00 28.89 294 ALA A O 1
ATOM 2273 N N . ARG A 1 295 ? -4.578 -17.490 -12.863 1.00 25.38 295 ARG A N 1
ATOM 2274 C CA . ARG A 1 295 ? -3.593 -18.507 -12.488 1.00 25.38 295 ARG A CA 1
ATOM 2275 C C . ARG A 1 295 ? -2.242 -17.813 -12.421 1.00 25.38 295 ARG A C 1
ATOM 2277 O O . ARG A 1 295 ? -1.776 -17.296 -13.429 1.00 25.38 295 ARG A O 1
ATOM 2284 N N . CYS A 1 296 ? -1.627 -17.816 -11.244 1.00 26.23 296 CYS A N 1
ATOM 2285 C CA . CYS A 1 296 ? -0.234 -17.425 -11.092 1.00 26.23 296 CYS A CA 1
ATOM 2286 C C . CYS A 1 296 ? 0.623 -18.497 -11.783 1.00 26.23 296 CYS A C 1
ATOM 2288 O O . CYS A 1 296 ? 0.629 -19.653 -11.356 1.00 26.23 296 CYS A O 1
ATOM 2290 N N . VAL A 1 297 ? 1.266 -18.145 -12.895 1.00 28.33 297 VAL A N 1
ATOM 2291 C CA . VAL A 1 297 ? 2.247 -19.007 -13.560 1.00 28.33 297 VAL A CA 1
ATOM 2292 C C . VAL A 1 297 ? 3.607 -18.614 -12.998 1.00 28.33 297 VAL A C 1
ATOM 2294 O O . VAL A 1 297 ? 4.034 -17.476 -13.137 1.00 28.33 297 VAL A O 1
ATOM 2297 N N . VAL A 1 298 ? 4.275 -19.535 -12.309 1.00 26.70 298 VAL A N 1
ATOM 2298 C CA . VAL A 1 298 ? 5.676 -19.350 -11.919 1.00 26.70 298 VAL A CA 1
ATOM 2299 C C . VAL A 1 298 ? 6.511 -19.805 -13.108 1.00 26.70 298 VAL A C 1
ATOM 2301 O O . VAL A 1 298 ? 6.592 -21.005 -13.373 1.00 26.70 298 VAL A O 1
ATOM 2304 N N . LEU A 1 299 ? 7.101 -18.862 -13.842 1.00 27.83 299 LEU A N 1
ATOM 2305 C CA . LEU A 1 299 ? 8.108 -19.180 -14.851 1.00 27.83 299 LEU A CA 1
ATOM 2306 C C . LEU A 1 299 ? 9.366 -19.649 -14.111 1.00 27.83 299 LEU A C 1
ATOM 2308 O O . LEU A 1 299 ? 10.109 -18.849 -13.549 1.00 27.83 299 LEU A O 1
ATOM 2312 N N . ARG A 1 300 ? 9.586 -20.967 -14.053 1.00 21.09 300 ARG A N 1
ATOM 2313 C CA . ARG A 1 300 ? 10.898 -21.506 -13.685 1.00 21.09 300 ARG A CA 1
ATOM 2314 C C . ARG A 1 300 ? 11.813 -21.308 -14.883 1.00 21.09 300 ARG A C 1
ATOM 2316 O O . ARG A 1 300 ? 11.623 -21.963 -15.901 1.00 21.09 300 ARG A O 1
ATOM 2323 N N . CYS A 1 301 ? 12.801 -20.433 -14.746 1.00 23.09 301 CYS A N 1
ATOM 2324 C CA . CYS A 1 301 ? 13.916 -20.373 -15.677 1.00 23.09 301 CYS A CA 1
ATOM 2325 C C . CYS A 1 301 ? 14.716 -21.677 -15.523 1.00 23.09 301 CYS A C 1
ATOM 2327 O O . CYS A 1 301 ? 15.391 -21.882 -14.511 1.00 23.09 301 CYS A O 1
ATOM 2329 N N . SER A 1 302 ? 14.571 -22.615 -16.460 1.00 22.86 302 SER A N 1
ATOM 2330 C CA . SER A 1 302 ? 15.466 -23.765 -16.547 1.00 22.86 302 SER A CA 1
ATOM 2331 C C . SER A 1 302 ? 16.798 -23.267 -17.094 1.00 22.86 302 SER A C 1
ATOM 2333 O O . SER A 1 302 ? 16.927 -23.038 -18.292 1.00 22.86 302 SER A O 1
ATOM 2335 N N . GLN A 1 303 ? 17.781 -23.070 -16.216 1.00 23.09 303 GLN A N 1
ATOM 2336 C CA . GLN A 1 303 ? 19.166 -22.925 -16.648 1.00 23.09 303 GLN A CA 1
ATOM 2337 C C . GLN A 1 303 ? 19.601 -24.242 -17.302 1.00 23.09 303 GLN A C 1
ATOM 2339 O O . GLN A 1 303 ? 19.689 -25.272 -16.632 1.00 23.09 303 GLN A O 1
ATOM 2344 N N . SER A 1 304 ? 19.843 -24.213 -18.608 1.00 22.05 304 SER A N 1
ATOM 2345 C CA . SER A 1 304 ? 20.649 -25.222 -19.290 1.00 22.05 304 SER A CA 1
ATOM 2346 C C . SER A 1 304 ? 22.097 -24.733 -19.264 1.00 22.05 304 SER A C 1
ATOM 2348 O O . SER A 1 304 ? 22.376 -23.639 -19.750 1.00 22.05 304 SER A O 1
ATOM 2350 N N . PHE A 1 305 ? 22.966 -25.508 -18.609 1.00 29.52 305 PHE A N 1
ATOM 2351 C CA . PHE A 1 305 ? 24.424 -25.349 -18.646 1.00 29.52 305 PHE A CA 1
ATOM 2352 C C . PHE A 1 305 ? 24.980 -25.624 -20.044 1.00 29.52 305 PHE A C 1
ATOM 2354 O O . PHE A 1 305 ? 24.386 -26.478 -20.743 1.00 29.52 305 PHE A O 1
#